Protein AF-A0A6F8T876-F1 (afdb_monomer)

Radius of gyration: 17.54 Å; Cα contacts (8 Å, |Δi|>4): 273; chains: 1; bounding box: 40×39×48 Å

Foldseek 3Di:
DVLLVQLLVLLVVLCVVVVALQLLQLSLQLLLQQLVQLLVVLQVVLVVDPPCSVVSNVSSVVSVVSNVVSVVSNVVSVPGDDPFLAFDDPVVLVLLVVLLVVLQVQLVCLCVVHDDAQFDDDNSRSNSSSSNSNSLSSSSVVCNVRGGLSNCRSVLSSLQSSLVVVVVVLVVCVVPVPPTPGDNVRSVVVNVSSVVSNVVSVVVVVVSVVVVD

Mean predicted aligned error: 4.88 Å

Nearest PDB structures (foldseek):
  8sql-assembly1_A  TM=4.556E-01  e=4.286E+00  Saccharomyces cerevisiae
  4akk-assembly1_B  TM=3.243E-01  e=6.620E+00  Klebsiella oxytoca

pLDDT: mean 88.36, std 7.51, range [51.22, 96.38]

Secondary structure (DSSP, 8-state):
-HHHHHHHHHHHHHHHHTT-STHHHHHHHHHHHHHHHHHHHHHHHHHH-SSSHHHHHHHHHHHHHHHHHHHHHHHHHTTPPPS---BPPHHHHHHHHHHHHHHHHHHHHHHTT---SSBPPPHHHHHHHHHHHHHHHHHHHHHHHS-BHHHHHHHHHHHHHHHHHHHHHHHHHHH-TTSS-B-HHHHHHHHHHHHHHHHHHHHHHHHHHHTT-

Sequence (213 aa):
MASIFFSTAAAYLVTAVHARLRPLQAISISSLIGFGGCSLYLLLEATRATQNAKILLHWGEIGLLYTIVNFLFLAAAYNSKIVSKHRFPVSLIWILGLVVIVNLWVSLRLIFGIDAFAWRLTEPMAIIYGWTLLGAGIFAWYMIIEPYWENIWPLLGAFIAYGFTLTGPLIYLLINPTIVPVIYSRVVAYLLLVLFTFLSALVYAVRGFYKQM

Organism: NCBI:txid2708020

Solvent-accessible surface area (backbone atoms only — not comparable to full-atom values): 10561 Å² total; per-residue (Å²): 109,70,62,57,54,52,14,54,49,37,19,51,50,46,32,58,75,68,71,45,50,41,40,41,34,41,55,16,55,16,41,35,44,14,31,34,47,36,12,55,52,27,44,57,46,25,75,70,39,90,69,66,22,69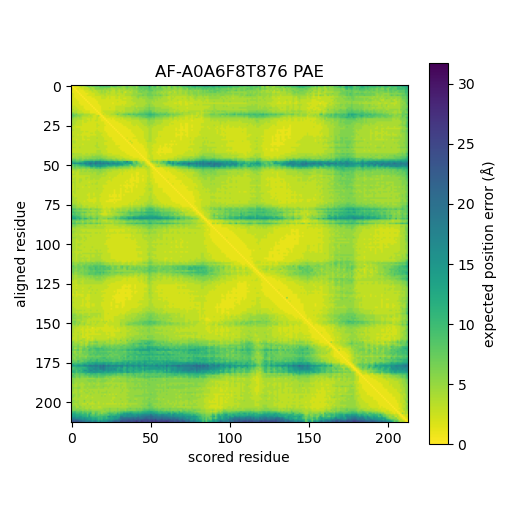,59,33,34,53,54,12,51,51,23,41,51,53,22,54,54,23,51,53,44,26,62,71,15,65,83,47,68,84,84,54,81,53,63,62,57,70,70,56,51,51,52,34,50,51,48,23,54,52,23,44,56,41,12,52,32,18,58,72,70,38,92,64,63,38,43,77,63,55,69,73,54,26,34,41,52,8,26,39,31,37,10,53,15,49,30,36,47,46,42,62,77,51,44,24,58,68,44,44,53,26,56,35,39,21,39,46,47,38,36,64,65,43,52,56,60,51,54,51,44,72,77,42,55,86,79,52,70,61,45,66,73,41,38,54,53,48,50,53,49,46,51,50,51,30,52,50,32,52,56,50,50,56,55,50,53,70,72,73,109

Structure (mmCIF, N/CA/C/O backbone):
data_AF-A0A6F8T876-F1
#
_entry.id   AF-A0A6F8T876-F1
#
loop_
_atom_site.group_PDB
_atom_site.id
_atom_site.type_symbol
_atom_site.label_atom_id
_atom_site.label_alt_id
_atom_site.label_comp_id
_atom_site.label_asym_id
_atom_site.label_entity_id
_atom_site.label_seq_id
_atom_site.pdbx_PDB_ins_code
_atom_site.Cartn_x
_atom_site.Cartn_y
_atom_site.Cartn_z
_atom_site.occupancy
_atom_site.B_iso_or_equiv
_atom_site.auth_seq_id
_atom_site.auth_comp_id
_atom_site.auth_asym_id
_atom_site.auth_atom_id
_atom_site.pdbx_PDB_model_num
ATOM 1 N N . MET A 1 1 ? -0.393 -1.167 -11.935 1.00 69.81 1 MET A N 1
ATOM 2 C CA . MET A 1 1 ? -1.247 -0.091 -11.382 1.00 69.81 1 MET A CA 1
ATOM 3 C C . MET A 1 1 ? -2.698 -0.511 -11.170 1.00 69.81 1 MET A C 1
ATOM 5 O O . MET A 1 1 ? -3.185 -0.292 -10.074 1.00 69.81 1 MET A O 1
ATOM 9 N N . ALA A 1 2 ? -3.384 -1.153 -12.125 1.00 73.19 2 ALA A N 1
ATOM 10 C CA . ALA A 1 2 ? -4.794 -1.553 -11.951 1.00 73.19 2 ALA A CA 1
ATOM 11 C C . ALA A 1 2 ? -5.081 -2.398 -10.685 1.00 73.19 2 ALA A C 1
ATOM 13 O O . ALA A 1 2 ? -6.024 -2.109 -9.958 1.00 73.19 2 ALA A O 1
ATOM 14 N N . SER A 1 3 ? -4.230 -3.381 -10.364 1.00 72.62 3 SER A N 1
ATOM 15 C CA . SER A 1 3 ? -4.344 -4.185 -9.131 1.00 72.62 3 SER A CA 1
ATOM 16 C C . SER A 1 3 ? -4.219 -3.357 -7.846 1.00 72.62 3 SER A C 1
ATOM 18 O O . SER A 1 3 ? -4.862 -3.656 -6.844 1.00 72.62 3 SER A O 1
ATOM 20 N N . ILE A 1 4 ? -3.426 -2.284 -7.886 1.00 78.25 4 ILE A N 1
ATOM 21 C CA . ILE A 1 4 ? -3.230 -1.360 -6.765 1.00 78.25 4 ILE A CA 1
ATOM 22 C C . ILE A 1 4 ? -4.507 -0.552 -6.555 1.00 78.25 4 ILE A C 1
ATOM 24 O O . ILE A 1 4 ? -5.023 -0.514 -5.445 1.00 78.25 4 ILE A O 1
ATOM 28 N N . PHE A 1 5 ? -5.072 0.005 -7.631 1.00 81.38 5 PHE A N 1
ATOM 29 C CA . PHE A 1 5 ? -6.362 0.695 -7.572 1.00 81.38 5 PHE A CA 1
ATOM 30 C C . PHE A 1 5 ? -7.473 -0.206 -7.035 1.00 81.38 5 PHE A C 1
ATOM 32 O O . PHE A 1 5 ? -8.249 0.237 -6.194 1.00 81.38 5 PHE A O 1
ATOM 39 N N . PHE A 1 6 ? -7.522 -1.470 -7.465 1.00 81.12 6 PHE A N 1
ATOM 40 C CA . PHE A 1 6 ? -8.519 -2.427 -6.988 1.00 81.12 6 PHE A CA 1
ATOM 41 C C . PHE A 1 6 ? -8.385 -2.710 -5.484 1.00 81.12 6 PHE A C 1
ATOM 43 O O . PHE A 1 6 ? -9.376 -2.668 -4.757 1.00 81.12 6 PHE A O 1
ATOM 50 N N . SER A 1 7 ? -7.161 -2.938 -4.998 1.00 82.56 7 SER A N 1
ATOM 51 C CA . SER A 1 7 ? -6.899 -3.162 -3.570 1.00 82.56 7 SER A CA 1
ATOM 52 C C . SER A 1 7 ? -7.263 -1.941 -2.715 1.00 82.56 7 SER A C 1
ATOM 54 O O . SER A 1 7 ? -7.963 -2.073 -1.708 1.00 82.56 7 SER A O 1
ATOM 56 N N . THR A 1 8 ? -6.888 -0.733 -3.148 1.00 85.88 8 THR A N 1
ATOM 57 C CA . THR A 1 8 ? -7.253 0.497 -2.430 1.00 85.88 8 THR A CA 1
ATOM 58 C C . THR A 1 8 ? -8.764 0.749 -2.474 1.00 85.88 8 THR A C 1
ATOM 60 O O . THR A 1 8 ? -9.357 1.117 -1.461 1.00 85.88 8 THR A O 1
ATOM 63 N N . ALA A 1 9 ? -9.421 0.495 -3.610 1.00 86.81 9 ALA A N 1
ATOM 64 C CA . ALA A 1 9 ? -10.875 0.595 -3.735 1.00 86.81 9 ALA A CA 1
ATOM 65 C C . ALA A 1 9 ? -11.600 -0.353 -2.768 1.00 86.81 9 ALA A C 1
ATOM 67 O O . ALA A 1 9 ? -12.560 0.062 -2.118 1.00 86.81 9 ALA A O 1
ATOM 68 N N . ALA A 1 10 ? -11.108 -1.585 -2.607 1.00 87.31 10 ALA A N 1
ATOM 69 C CA . ALA A 1 10 ? -11.642 -2.523 -1.624 1.00 87.31 10 ALA A CA 1
ATOM 70 C C . ALA A 1 10 ? -11.534 -1.970 -0.191 1.00 87.31 10 ALA A C 1
ATOM 72 O O . ALA A 1 10 ? -12.490 -2.073 0.578 1.00 87.31 10 ALA A O 1
ATOM 73 N N . ALA A 1 11 ? -10.423 -1.314 0.160 1.00 88.62 11 ALA A N 1
ATOM 74 C CA . ALA A 1 11 ? -10.264 -0.679 1.468 1.00 88.62 11 ALA A CA 1
ATOM 75 C C . ALA A 1 11 ? -11.296 0.444 1.706 1.00 88.62 11 ALA A C 1
ATOM 77 O O . ALA A 1 11 ? -11.932 0.494 2.766 1.00 88.62 11 ALA A O 1
ATOM 78 N N . TYR A 1 12 ? -11.521 1.321 0.721 1.00 91.69 12 TYR A N 1
ATOM 79 C CA . TYR A 1 12 ? -12.561 2.353 0.837 1.00 91.69 12 TYR A CA 1
ATOM 80 C C . TYR A 1 12 ? -13.959 1.754 0.922 1.00 91.69 12 TYR A C 1
ATOM 82 O O . TYR A 1 12 ? -14.754 2.211 1.738 1.00 91.69 12 TYR A O 1
ATOM 90 N N . LEU A 1 13 ? -14.253 0.720 0.129 1.00 90.69 13 LEU A N 1
ATOM 91 C CA . LEU A 1 13 ? -15.550 0.050 0.155 1.00 90.69 13 LEU A CA 1
ATOM 92 C C . LEU A 1 13 ? -15.834 -0.524 1.543 1.00 90.69 13 LEU A C 1
ATOM 94 O O . LEU A 1 13 ? -16.903 -0.288 2.097 1.00 90.69 13 LEU A O 1
ATOM 98 N N . VAL A 1 14 ? -14.858 -1.209 2.145 1.00 87.62 14 VAL A N 1
ATOM 99 C CA . VAL A 1 14 ? -14.990 -1.733 3.510 1.00 87.62 14 VAL A CA 1
ATOM 100 C C . VAL A 1 14 ? -15.232 -0.601 4.508 1.00 87.62 14 VAL A C 1
ATOM 102 O O . VAL A 1 14 ? -16.101 -0.720 5.370 1.00 87.62 14 VAL A O 1
ATOM 105 N N . THR A 1 15 ? -14.520 0.516 4.371 1.00 89.19 15 THR A N 1
ATOM 106 C CA . THR A 1 15 ? -14.696 1.698 5.232 1.00 89.19 15 THR A CA 1
ATOM 107 C C . THR A 1 15 ? -16.102 2.291 5.103 1.00 89.19 15 THR A C 1
ATOM 109 O O . THR A 1 15 ? -16.741 2.592 6.113 1.00 89.19 15 THR A O 1
ATOM 112 N N . ALA A 1 16 ? -16.605 2.403 3.871 1.00 88.44 16 ALA A N 1
ATOM 113 C CA . ALA A 1 16 ? -17.939 2.907 3.569 1.00 88.44 16 ALA A CA 1
ATOM 114 C C . ALA A 1 16 ? -19.037 1.990 4.127 1.00 88.44 16 ALA A C 1
ATOM 116 O O . ALA A 1 16 ? -19.955 2.477 4.782 1.00 88.44 16 ALA A O 1
ATOM 117 N N . VAL A 1 17 ? -18.908 0.671 3.947 1.00 88.88 17 VAL A N 1
ATOM 118 C CA . VAL A 1 17 ? -19.866 -0.328 4.457 1.00 88.88 17 VAL A CA 1
ATOM 119 C C . VAL A 1 17 ? -19.985 -0.276 5.981 1.00 88.88 17 VAL A C 1
ATOM 121 O O . VAL A 1 17 ? -21.085 -0.385 6.514 1.00 88.88 17 VAL A O 1
ATOM 124 N N . HIS A 1 18 ? -18.877 -0.064 6.694 1.00 85.31 18 HIS A N 1
ATOM 125 C CA . HIS A 1 18 ? -18.891 0.017 8.159 1.00 85.31 18 HIS A CA 1
ATOM 126 C C . HIS A 1 18 ? -19.244 1.417 8.689 1.00 85.31 18 HIS A C 1
ATOM 128 O O . HIS A 1 18 ? -19.351 1.590 9.904 1.00 85.31 18 HIS A O 1
ATOM 134 N N . ALA A 1 19 ? -19.406 2.414 7.808 1.00 86.00 19 ALA A N 1
ATOM 135 C CA . ALA A 1 19 ? -19.685 3.811 8.150 1.00 86.00 19 ALA A CA 1
ATOM 136 C C . ALA A 1 19 ? -18.731 4.385 9.222 1.00 86.00 19 ALA A C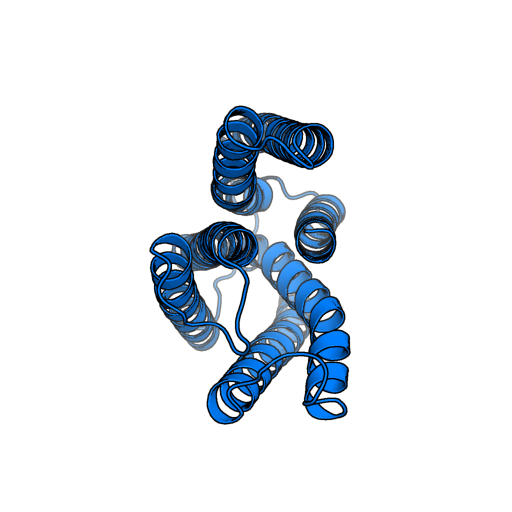 1
ATOM 138 O O . ALA A 1 19 ? -19.131 5.158 10.098 1.00 86.00 19 ALA A O 1
ATOM 139 N N . ARG A 1 20 ? -17.449 3.996 9.177 1.00 87.31 20 ARG A N 1
ATOM 140 C CA . ARG A 1 20 ? -16.412 4.478 10.104 1.00 87.31 20 ARG A CA 1
ATOM 141 C C . ARG A 1 20 ? -15.458 5.410 9.378 1.00 87.31 20 ARG A C 1
ATOM 143 O O . ARG A 1 20 ? -14.857 5.026 8.387 1.00 87.31 20 ARG A O 1
ATOM 150 N N . LEU A 1 21 ? -15.274 6.620 9.900 1.00 89.69 21 LEU A N 1
ATOM 151 C CA . LEU A 1 21 ? -14.364 7.602 9.299 1.00 89.69 21 LEU A CA 1
ATOM 152 C C . LEU A 1 21 ? -12.907 7.415 9.729 1.00 89.69 21 LEU A C 1
ATOM 154 O O . LEU A 1 21 ? -12.010 7.775 8.977 1.00 89.69 21 LEU A O 1
ATOM 158 N N . ARG A 1 22 ? -12.639 6.837 10.907 1.00 90.31 22 ARG A N 1
ATOM 159 C CA . ARG A 1 22 ? -11.262 6.701 11.410 1.00 90.31 22 ARG A CA 1
ATOM 160 C C . ARG A 1 22 ? -10.345 5.860 10.519 1.00 90.31 22 ARG A C 1
ATOM 162 O O . ARG A 1 22 ? -9.240 6.330 10.238 1.00 90.31 22 ARG A O 1
ATOM 169 N N . PRO A 1 23 ? -10.775 4.694 10.002 1.00 91.44 23 PRO A N 1
ATOM 170 C CA . PRO A 1 23 ? -9.925 3.879 9.137 1.00 91.44 23 PRO A CA 1
ATOM 171 C C . PRO A 1 23 ? -9.505 4.604 7.849 1.00 91.44 23 PRO A C 1
ATOM 173 O O . PRO A 1 23 ? -8.449 4.311 7.286 1.00 91.44 23 PRO A O 1
ATOM 176 N N . LEU A 1 24 ? -10.285 5.606 7.420 1.00 92.81 24 LEU A N 1
ATOM 177 C CA . LEU A 1 24 ? -9.980 6.433 6.258 1.00 92.81 24 LEU A CA 1
ATOM 178 C C . LEU A 1 24 ? -8.654 7.188 6.411 1.00 92.81 24 LEU A C 1
ATOM 180 O O . LEU A 1 24 ? -7.985 7.411 5.405 1.00 92.81 24 LEU A O 1
ATOM 184 N N . GLN A 1 25 ? -8.224 7.527 7.634 1.00 93.06 25 GLN A N 1
ATOM 185 C CA . GLN A 1 25 ? -6.918 8.162 7.853 1.00 93.06 25 GLN A CA 1
ATOM 186 C C . GLN A 1 25 ? -5.770 7.274 7.373 1.00 93.06 25 GLN A C 1
ATOM 188 O O . GLN A 1 25 ? -4.920 7.721 6.606 1.00 93.06 25 GLN A O 1
ATOM 193 N N . ALA A 1 26 ? -5.768 6.007 7.792 1.00 92.38 26 ALA A N 1
ATOM 194 C CA . ALA A 1 26 ? -4.709 5.062 7.464 1.00 92.38 26 ALA A CA 1
ATOM 195 C C . ALA A 1 26 ? -4.653 4.786 5.955 1.00 92.38 26 ALA A C 1
ATOM 197 O O . ALA A 1 26 ? -3.580 4.838 5.351 1.00 92.38 26 ALA A O 1
ATOM 198 N N . ILE A 1 27 ? -5.824 4.573 5.339 1.00 93.50 27 ILE A N 1
ATOM 199 C CA . ILE A 1 27 ? -5.946 4.376 3.888 1.00 93.50 27 ILE A CA 1
ATOM 200 C C . ILE A 1 27 ? -5.434 5.612 3.148 1.00 93.50 27 ILE A C 1
ATOM 202 O O . ILE A 1 27 ? -4.700 5.479 2.167 1.00 93.50 27 ILE A O 1
ATOM 206 N N . SER A 1 28 ? -5.786 6.806 3.631 1.00 95.25 28 SER A N 1
ATOM 207 C CA . SER A 1 28 ? -5.418 8.058 2.975 1.00 95.25 28 SER A CA 1
ATOM 208 C C . SER A 1 28 ? -3.926 8.331 3.052 1.00 95.25 28 SER A C 1
ATOM 210 O O . SER A 1 28 ? -3.317 8.605 2.025 1.00 95.25 28 SER A O 1
ATOM 212 N N . ILE A 1 29 ? -3.300 8.172 4.220 1.00 95.06 29 ILE A N 1
ATOM 213 C CA . ILE A 1 29 ? -1.846 8.340 4.377 1.00 95.06 29 ILE A CA 1
ATOM 214 C C . ILE A 1 29 ? -1.088 7.336 3.498 1.00 95.06 29 ILE A C 1
ATOM 216 O O . ILE A 1 29 ? -0.184 7.721 2.756 1.00 95.06 29 ILE A O 1
ATOM 220 N N . SER A 1 30 ? -1.489 6.062 3.528 1.00 94.88 30 SER A N 1
ATOM 221 C CA . SER A 1 30 ? -0.925 5.020 2.659 1.00 94.88 30 SER A CA 1
ATOM 222 C C . SER A 1 30 ? -1.029 5.396 1.180 1.00 94.88 30 SER A C 1
ATOM 224 O O . SER A 1 30 ? -0.066 5.262 0.424 1.00 94.88 30 SER A O 1
ATOM 226 N N . SER A 1 31 ? -2.197 5.884 0.764 1.00 94.06 31 SER A N 1
ATOM 227 C CA . SER A 1 31 ? -2.478 6.253 -0.623 1.00 94.06 31 SER A CA 1
ATOM 228 C C . SER A 1 31 ? -1.734 7.514 -1.057 1.00 94.06 31 SER A C 1
ATOM 230 O O . SER A 1 31 ? -1.266 7.564 -2.190 1.00 94.06 31 SER A O 1
ATOM 232 N N . LEU A 1 32 ? -1.561 8.500 -0.172 1.00 96.19 32 LEU A N 1
ATOM 233 C CA . LEU A 1 32 ? -0.742 9.688 -0.432 1.00 96.19 32 LEU A CA 1
ATOM 234 C C . LEU A 1 32 ? 0.712 9.302 -0.710 1.00 96.19 32 LEU A C 1
ATOM 236 O O . LEU A 1 32 ? 1.313 9.815 -1.647 1.00 96.19 32 LEU A O 1
ATOM 240 N N .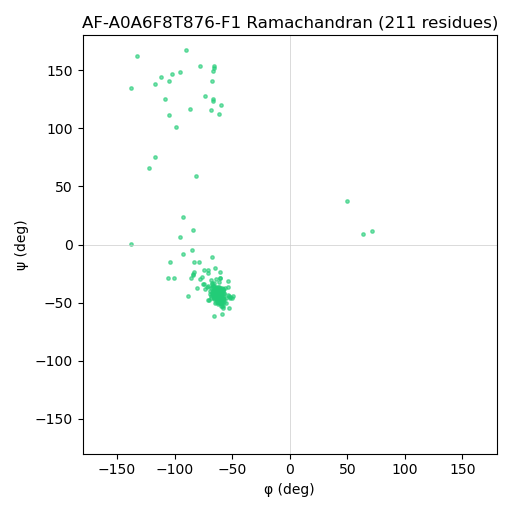 ILE A 1 33 ? 1.265 8.366 0.059 1.00 95.88 33 ILE A N 1
ATOM 241 C CA . ILE A 1 33 ? 2.643 7.902 -0.135 1.00 95.88 33 ILE A CA 1
ATOM 242 C C . ILE A 1 33 ? 2.756 7.063 -1.412 1.00 95.88 33 ILE A C 1
ATOM 244 O O . ILE A 1 33 ? 3.632 7.311 -2.239 1.00 95.88 33 ILE A O 1
ATOM 248 N N . GLY A 1 34 ? 1.848 6.102 -1.599 1.00 94.56 34 GLY A N 1
ATOM 249 C CA . GLY A 1 34 ? 1.858 5.212 -2.758 1.00 94.56 34 GLY A CA 1
ATOM 250 C C . GLY A 1 34 ? 1.592 5.943 -4.073 1.00 94.56 34 GLY A C 1
ATOM 251 O O . GLY A 1 34 ? 2.446 5.955 -4.960 1.00 94.56 34 GLY A O 1
ATOM 252 N N . PHE A 1 35 ? 0.421 6.571 -4.208 1.00 94.69 35 PHE A N 1
ATOM 253 C CA . PHE A 1 35 ? 0.033 7.265 -5.438 1.00 94.69 35 PHE A CA 1
ATOM 254 C C . PHE A 1 35 ? 0.762 8.591 -5.622 1.00 94.69 35 PHE A C 1
ATOM 256 O O . PHE A 1 35 ? 1.092 8.908 -6.760 1.00 94.69 35 PHE A O 1
ATOM 263 N N . GLY A 1 36 ? 1.072 9.325 -4.549 1.00 95.50 36 GLY A N 1
ATOM 264 C CA . GLY A 1 36 ? 1.839 10.568 -4.650 1.00 95.50 36 GLY A CA 1
ATOM 265 C C . GLY A 1 36 ? 3.260 10.310 -5.140 1.00 95.50 36 GLY A C 1
ATOM 266 O O . GLY A 1 36 ? 3.702 10.945 -6.095 1.00 95.50 36 GLY A O 1
ATOM 267 N N . GLY A 1 37 ? 3.943 9.308 -4.577 1.00 95.19 37 GLY A N 1
ATOM 268 C CA . GLY A 1 37 ? 5.265 8.893 -5.049 1.00 95.19 37 GLY A CA 1
ATOM 269 C C . GLY A 1 37 ? 5.251 8.399 -6.500 1.00 95.19 37 GLY A C 1
ATOM 270 O O . GLY A 1 37 ? 6.072 8.830 -7.311 1.00 95.19 37 GLY A O 1
ATOM 271 N N . CYS A 1 38 ? 4.269 7.563 -6.864 1.00 94.69 38 CYS A N 1
ATOM 272 C CA . CYS A 1 38 ? 4.091 7.115 -8.249 1.00 94.69 38 CYS A CA 1
ATOM 273 C C . CYS A 1 38 ? 3.797 8.274 -9.214 1.00 94.69 38 CYS A C 1
ATOM 275 O O . CYS A 1 38 ? 4.345 8.305 -10.312 1.00 94.69 38 CYS A O 1
ATOM 277 N N . SER A 1 39 ? 2.932 9.210 -8.820 1.00 95.75 39 SER A N 1
ATOM 278 C CA . SER A 1 39 ? 2.538 10.365 -9.628 1.00 95.75 39 SER A CA 1
ATOM 279 C C . SER A 1 39 ? 3.724 11.283 -9.893 1.00 95.75 39 SER A C 1
ATOM 281 O O . SER A 1 39 ? 4.003 11.590 -11.050 1.00 95.75 39 SER A O 1
ATOM 283 N N . LEU A 1 40 ? 4.477 11.641 -8.848 1.00 95.62 40 LEU A N 1
ATOM 284 C CA . LEU A 1 40 ? 5.683 12.458 -8.976 1.00 95.62 40 LEU A CA 1
ATOM 285 C C . LEU A 1 40 ? 6.693 11.814 -9.926 1.00 95.62 40 LEU A C 1
ATOM 287 O O . LEU A 1 40 ? 7.192 12.483 -10.828 1.00 95.62 40 LEU A O 1
ATOM 291 N N . TYR A 1 41 ? 6.953 10.515 -9.762 1.00 95.06 41 TYR A N 1
ATOM 292 C CA . TYR A 1 41 ? 7.851 9.783 -10.650 1.00 95.06 41 TYR A CA 1
ATOM 293 C C . TYR A 1 41 ? 7.376 9.821 -12.109 1.00 95.06 41 TYR A C 1
ATOM 295 O O . TYR A 1 41 ? 8.143 10.190 -12.993 1.00 95.06 41 TYR A O 1
ATOM 303 N N . LEU A 1 42 ? 6.108 9.491 -12.366 1.00 94.31 42 LEU A N 1
ATOM 304 C CA . LEU A 1 42 ? 5.559 9.430 -13.722 1.00 94.31 42 LEU A CA 1
ATOM 305 C C . LEU A 1 42 ? 5.513 10.795 -14.414 1.00 94.31 42 LEU A C 1
ATOM 307 O O . LEU A 1 42 ? 5.814 10.878 -15.603 1.00 94.31 42 LEU A O 1
ATOM 311 N N . LEU A 1 43 ? 5.163 11.856 -13.684 1.00 94.81 43 LEU A N 1
ATOM 312 C CA . LEU A 1 43 ? 5.151 13.219 -14.216 1.00 94.81 43 LEU A CA 1
ATOM 313 C C . LEU A 1 43 ? 6.568 13.692 -14.550 1.00 94.81 43 LEU A C 1
ATOM 315 O O . LEU A 1 43 ? 6.781 14.263 -15.617 1.00 94.81 43 LEU A O 1
ATOM 319 N N . LEU A 1 44 ? 7.547 13.410 -13.684 1.00 94.69 44 LEU A N 1
ATOM 320 C CA . LEU A 1 44 ? 8.954 13.708 -13.960 1.00 94.69 44 LEU A CA 1
ATOM 321 C C . LEU A 1 44 ? 9.458 12.927 -15.176 1.00 94.69 44 LEU A C 1
ATOM 323 O O . LEU A 1 44 ? 10.092 13.506 -16.057 1.00 94.69 44 LEU A O 1
ATOM 327 N N . GLU A 1 45 ? 9.138 11.640 -15.267 1.00 92.75 45 GLU A N 1
ATOM 328 C CA . GLU A 1 45 ? 9.572 10.800 -16.381 1.00 92.75 45 GLU A CA 1
ATOM 329 C C . GLU A 1 45 ? 8.917 11.217 -17.705 1.00 92.75 45 GLU A C 1
ATOM 331 O O . GLU A 1 45 ? 9.573 11.226 -18.745 1.00 92.75 45 GLU A O 1
ATOM 336 N N . ALA A 1 46 ? 7.665 11.682 -17.675 1.00 92.50 46 ALA A N 1
ATOM 337 C CA . ALA A 1 46 ? 6.983 12.226 -18.848 1.00 92.50 46 ALA A CA 1
ATOM 338 C C . ALA A 1 46 ? 7.687 13.462 -19.436 1.00 92.50 46 ALA A C 1
ATOM 340 O O . ALA A 1 46 ? 7.616 13.671 -20.645 1.00 92.50 46 ALA A O 1
ATOM 341 N N . THR A 1 47 ? 8.394 14.256 -18.618 1.00 91.31 47 THR A N 1
ATOM 342 C CA . THR A 1 47 ? 9.188 15.401 -19.116 1.00 91.31 47 THR A CA 1
ATOM 343 C C . THR A 1 47 ? 10.477 14.980 -19.823 1.00 91.31 47 THR A C 1
ATOM 345 O O . THR A 1 47 ? 11.028 15.751 -20.607 1.00 91.31 47 THR A O 1
ATOM 348 N N . ARG A 1 48 ? 10.967 13.766 -19.544 1.00 90.38 48 ARG A N 1
ATOM 349 C CA . ARG A 1 48 ? 12.236 13.230 -20.062 1.00 90.38 48 ARG A CA 1
ATOM 350 C C . ARG A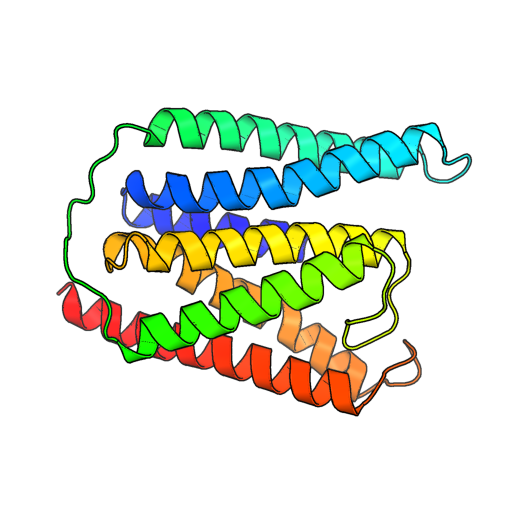 1 48 ? 12.032 12.268 -21.228 1.00 90.38 48 ARG A C 1
ATOM 352 O O . ARG A 1 48 ? 12.909 12.135 -22.079 1.00 90.38 48 ARG A O 1
ATOM 359 N N . ALA A 1 49 ? 10.890 11.591 -21.267 1.00 84.38 49 ALA A N 1
ATOM 360 C CA . ALA A 1 49 ? 10.592 10.581 -22.265 1.00 84.38 49 ALA A CA 1
ATOM 361 C C . ALA A 1 49 ? 10.288 11.208 -23.637 1.00 84.38 49 ALA A C 1
ATOM 363 O O . ALA A 1 49 ? 9.407 12.051 -23.774 1.00 84.38 49 ALA A O 1
ATOM 364 N N . THR A 1 50 ? 10.970 10.744 -24.686 1.00 71.50 50 THR A N 1
ATOM 365 C CA . THR A 1 50 ? 10.659 11.107 -26.084 1.00 71.50 50 THR A CA 1
ATOM 366 C C . THR A 1 50 ? 9.581 10.206 -26.691 1.00 71.50 50 THR A C 1
ATOM 368 O O . THR A 1 50 ? 8.801 10.644 -27.534 1.00 71.50 50 THR A O 1
ATOM 371 N N . GLN A 1 51 ? 9.485 8.955 -26.230 1.00 76.44 51 GLN A N 1
ATOM 372 C CA . GLN A 1 51 ? 8.439 7.995 -26.593 1.00 76.44 51 GLN A CA 1
ATOM 373 C C . GLN A 1 51 ? 7.538 7.717 -25.383 1.00 76.44 51 GLN A C 1
ATOM 375 O O . GLN A 1 51 ? 8.006 7.671 -24.252 1.00 76.44 51 GLN A O 1
ATOM 380 N N . ASN A 1 52 ? 6.234 7.520 -25.605 1.00 85.94 52 ASN A N 1
ATOM 381 C CA . ASN A 1 52 ? 5.224 7.254 -24.562 1.00 85.94 52 ASN A CA 1
ATOM 382 C C . ASN A 1 52 ? 4.978 8.375 -23.530 1.00 85.94 52 ASN A C 1
ATOM 384 O O . ASN A 1 52 ? 4.207 8.160 -22.594 1.00 85.94 52 ASN A O 1
ATOM 388 N N . ALA A 1 53 ? 5.527 9.580 -23.726 1.00 88.81 53 ALA A N 1
ATOM 389 C CA . ALA A 1 53 ? 5.351 10.724 -22.822 1.00 88.81 53 ALA A CA 1
ATOM 390 C C . ALA A 1 53 ? 3.881 10.991 -22.453 1.00 88.81 53 ALA A C 1
ATOM 392 O O . ALA A 1 53 ? 3.557 11.154 -21.283 1.00 88.81 53 ALA A O 1
ATOM 393 N N . LYS A 1 54 ? 2.967 10.942 -23.436 1.00 91.75 54 LYS A N 1
ATOM 394 C CA . LYS A 1 54 ? 1.522 11.131 -23.208 1.00 91.75 54 LYS A CA 1
ATOM 395 C C . LYS A 1 54 ? 0.919 10.086 -22.265 1.00 91.75 54 LYS A C 1
ATOM 397 O O . LYS A 1 54 ? 0.085 10.418 -21.435 1.00 91.75 54 LYS A O 1
ATOM 402 N N . ILE A 1 55 ? 1.332 8.823 -22.391 1.00 90.44 55 ILE A N 1
ATOM 403 C CA . ILE A 1 55 ? 0.824 7.735 -21.544 1.00 90.44 55 ILE A CA 1
ATOM 404 C C . ILE A 1 55 ? 1.321 7.925 -20.109 1.00 90.44 55 ILE A C 1
ATOM 406 O O . ILE A 1 55 ? 0.537 7.794 -19.171 1.00 90.44 55 ILE A O 1
ATOM 410 N N . LEU A 1 56 ? 2.604 8.260 -19.940 1.00 91.19 56 LEU A N 1
ATOM 411 C CA . LEU A 1 56 ? 3.193 8.543 -18.629 1.00 91.19 56 LEU A CA 1
ATOM 412 C C . LEU A 1 56 ? 2.527 9.753 -17.968 1.00 91.19 56 LEU A C 1
ATOM 414 O O . LEU A 1 56 ? 2.176 9.675 -16.793 1.00 91.19 56 LEU A O 1
ATOM 418 N N . LEU A 1 57 ? 2.280 10.817 -18.738 1.00 93.62 57 LEU A N 1
ATOM 419 C CA . LEU A 1 57 ? 1.574 12.012 -18.284 1.00 93.62 57 LEU A CA 1
ATOM 420 C C . LEU A 1 57 ? 0.177 11.661 -17.761 1.00 93.62 57 LEU A C 1
ATOM 422 O O . LEU A 1 57 ? -0.119 11.954 -16.609 1.00 93.62 57 LEU A O 1
ATOM 426 N N . HIS A 1 58 ? -0.641 10.952 -18.549 1.00 93.38 58 HIS A N 1
ATOM 427 C CA . HIS A 1 58 ? -1.993 10.572 -18.126 1.00 93.38 58 HIS A CA 1
ATOM 428 C C . HIS A 1 58 ? -1.987 9.717 -16.852 1.00 93.38 58 HIS A C 1
ATOM 430 O O . HIS A 1 58 ? -2.781 9.949 -15.943 1.00 93.38 58 HIS A O 1
ATOM 436 N N . TRP A 1 59 ? -1.086 8.735 -16.740 1.00 91.12 59 TRP A N 1
ATOM 437 C CA . TRP A 1 59 ? -0.977 7.947 -15.507 1.00 91.12 59 TRP A CA 1
ATOM 438 C C . TRP A 1 59 ? -0.489 8.783 -14.318 1.00 91.12 59 TRP A C 1
ATOM 440 O O . TRP A 1 59 ? -0.957 8.575 -13.196 1.00 91.12 59 TRP A O 1
ATOM 450 N N . GLY A 1 60 ? 0.412 9.739 -14.557 1.00 93.69 60 GLY A N 1
ATOM 451 C CA . GLY A 1 60 ? 0.872 10.703 -13.561 1.00 93.69 60 GLY A CA 1
ATOM 452 C C . GLY A 1 60 ? -0.254 11.605 -13.055 1.00 93.69 60 GLY A C 1
ATOM 453 O O . GLY A 1 60 ? -0.406 11.759 -11.842 1.00 93.69 60 GLY A O 1
ATOM 454 N N . GLU A 1 61 ? -1.083 12.127 -13.958 1.00 94.88 61 GLU A N 1
ATOM 455 C CA . GLU A 1 61 ? -2.259 12.958 -13.664 1.00 94.88 61 GLU A CA 1
ATOM 456 C C . GLU A 1 61 ? -3.338 12.176 -12.911 1.00 94.88 61 GLU A C 1
ATOM 458 O O . GLU A 1 61 ? -3.873 12.667 -11.917 1.00 94.88 61 GLU A O 1
ATOM 463 N N . ILE A 1 62 ? -3.614 10.931 -13.318 1.00 93.19 62 ILE A N 1
ATOM 464 C CA . ILE A 1 62 ? -4.522 10.043 -12.580 1.00 93.19 62 ILE A CA 1
ATOM 465 C C . ILE A 1 62 ? -3.989 9.841 -11.157 1.00 93.19 62 ILE A C 1
ATOM 467 O O . ILE A 1 62 ? -4.725 10.036 -10.191 1.00 93.19 62 ILE A O 1
ATOM 471 N N . GLY A 1 63 ? -2.704 9.510 -10.998 1.00 92.56 63 GLY A N 1
ATOM 472 C CA . GLY A 1 63 ? -2.086 9.378 -9.675 1.00 92.56 63 GLY A CA 1
ATOM 473 C C . GLY A 1 63 ? -2.177 10.662 -8.838 1.00 92.56 63 GLY A C 1
ATOM 474 O O . GLY A 1 63 ? -2.446 10.598 -7.634 1.00 92.56 63 GLY A O 1
ATOM 475 N N . LEU A 1 64 ? -2.023 11.830 -9.470 1.00 95.12 64 LEU A N 1
ATOM 476 C CA . LEU A 1 64 ? -2.138 13.132 -8.813 1.00 95.12 64 LEU A CA 1
ATOM 477 C C . LEU A 1 64 ? -3.567 13.378 -8.323 1.00 95.12 64 LEU A C 1
ATOM 479 O O . LEU A 1 64 ? -3.762 13.752 -7.167 1.00 95.12 64 LEU A O 1
ATOM 483 N N . LEU A 1 65 ? -4.567 13.101 -9.160 1.00 95.19 65 LEU A N 1
ATOM 484 C CA . LEU A 1 65 ? -5.977 13.211 -8.792 1.00 95.19 65 LEU A CA 1
ATOM 485 C C . LEU A 1 65 ? -6.299 12.330 -7.578 1.00 95.19 65 LEU A C 1
ATOM 487 O O . LEU A 1 65 ? -6.904 12.803 -6.615 1.00 95.19 65 LEU A O 1
ATOM 491 N N . TYR A 1 66 ? -5.840 11.076 -7.577 1.00 92.25 66 TYR A N 1
ATOM 492 C CA . TYR A 1 66 ? -6.002 10.181 -6.426 1.00 92.25 66 TYR A CA 1
ATOM 493 C C . TYR A 1 66 ? -5.311 10.717 -5.170 1.00 92.25 66 TYR A C 1
ATOM 495 O O . TYR A 1 66 ? -5.848 10.578 -4.071 1.00 92.25 66 TYR A O 1
ATOM 503 N N . THR A 1 67 ? -4.150 11.351 -5.316 1.00 94.62 67 THR A N 1
ATOM 504 C CA . THR A 1 67 ? -3.432 11.992 -4.205 1.00 94.62 67 THR A CA 1
ATOM 505 C C . THR A 1 67 ? -4.245 13.155 -3.628 1.00 94.62 67 THR A C 1
ATOM 507 O O . THR A 1 67 ? -4.437 13.226 -2.416 1.00 94.62 67 THR A O 1
ATOM 510 N N . ILE A 1 68 ? -4.811 14.015 -4.480 1.00 96.25 68 ILE A N 1
ATOM 511 C CA . ILE A 1 68 ? -5.666 15.138 -4.062 1.00 96.25 68 ILE A CA 1
ATOM 512 C C . ILE A 1 68 ? -6.914 14.634 -3.328 1.00 96.25 68 ILE A C 1
ATOM 514 O O . ILE A 1 68 ? -7.211 15.096 -2.226 1.00 96.25 68 ILE A O 1
ATOM 518 N N . VAL A 1 69 ? -7.618 13.645 -3.890 1.00 95.25 69 VAL A N 1
ATOM 519 C CA . VAL A 1 69 ? -8.799 13.039 -3.249 1.00 95.25 69 VAL A CA 1
ATOM 520 C C . VAL A 1 69 ? -8.442 12.464 -1.876 1.00 95.25 69 VAL A C 1
ATOM 522 O O . VAL A 1 69 ? -9.181 12.649 -0.911 1.00 95.25 69 VAL A O 1
ATOM 525 N N . ASN A 1 70 ? -7.278 11.827 -1.753 1.00 95.19 70 ASN A N 1
ATOM 526 C CA . ASN A 1 70 ? -6.811 11.291 -0.479 1.00 95.19 70 ASN A CA 1
ATOM 527 C C . ASN A 1 70 ? -6.459 12.360 0.549 1.00 95.19 70 ASN A C 1
ATOM 529 O O . ASN A 1 70 ? -6.653 12.144 1.743 1.00 95.19 70 ASN A O 1
ATOM 533 N N . PHE A 1 71 ? -6.002 13.529 0.112 1.00 96.38 71 PHE A N 1
ATOM 534 C CA . PHE A 1 71 ? -5.819 14.660 1.011 1.00 96.38 71 PHE A CA 1
ATOM 535 C C . PHE A 1 71 ? -7.162 15.128 1.593 1.00 96.38 71 PHE A C 1
ATOM 537 O O . PHE A 1 71 ? -7.267 15.361 2.797 1.00 96.38 71 PHE A O 1
ATOM 544 N N . LEU A 1 72 ? -8.213 15.183 0.766 1.00 95.56 72 LEU A N 1
ATOM 545 C CA . LEU A 1 72 ? -9.569 15.528 1.211 1.00 95.56 72 LEU A CA 1
ATOM 546 C C . LEU A 1 72 ? -10.135 14.486 2.183 1.00 95.56 72 LEU A C 1
ATOM 548 O O . LEU A 1 72 ? -10.707 14.844 3.212 1.00 95.56 72 LEU A O 1
ATOM 552 N N . PHE A 1 73 ? -9.942 13.200 1.893 1.00 95.00 73 PHE A N 1
ATOM 553 C CA . PHE A 1 73 ? -10.342 12.110 2.786 1.00 95.00 73 PHE A CA 1
ATOM 554 C C . PHE A 1 73 ? -9.595 12.140 4.117 1.00 95.00 73 PHE A C 1
ATOM 556 O O . PHE A 1 73 ? -10.214 11.970 5.170 1.00 95.00 73 PHE A O 1
ATOM 563 N N . LEU A 1 74 ? -8.293 12.429 4.097 1.00 95.19 74 LEU A N 1
ATOM 564 C CA . LEU A 1 74 ? -7.511 12.611 5.313 1.00 95.19 74 LEU A CA 1
ATOM 565 C C . LEU A 1 74 ? -8.025 13.800 6.134 1.00 95.19 74 LEU A C 1
ATOM 567 O O . LEU A 1 74 ? -8.207 13.663 7.343 1.00 95.19 74 LEU A O 1
ATOM 571 N N . ALA A 1 75 ? -8.308 14.933 5.487 1.00 95.12 75 ALA A N 1
ATOM 572 C CA . ALA A 1 75 ? -8.862 16.115 6.142 1.00 95.12 75 ALA A CA 1
ATOM 573 C C . ALA A 1 75 ? -10.234 15.827 6.777 1.00 95.12 75 ALA A C 1
ATOM 575 O O . ALA A 1 75 ? -10.453 16.149 7.945 1.00 95.12 75 ALA A O 1
ATOM 576 N N . ALA A 1 76 ? -11.127 15.146 6.053 1.00 93.06 76 ALA A N 1
ATOM 577 C CA . ALA A 1 76 ? -12.434 14.735 6.566 1.00 93.06 76 ALA A CA 1
ATOM 578 C C . ALA A 1 76 ? -12.315 13.770 7.757 1.00 93.06 76 ALA A C 1
ATOM 580 O O . ALA A 1 76 ? -13.088 13.838 8.713 1.00 93.06 76 ALA A O 1
ATOM 581 N N . ALA A 1 77 ? -11.323 12.881 7.726 1.00 93.56 77 ALA A N 1
ATOM 582 C CA . ALA A 1 77 ? -11.104 11.907 8.780 1.00 93.56 77 ALA A CA 1
ATOM 583 C C . ALA A 1 77 ? -10.305 12.459 9.969 1.00 93.56 77 ALA A C 1
ATOM 585 O O . ALA A 1 77 ? -10.316 11.815 11.017 1.00 93.56 77 ALA A O 1
ATOM 586 N N . TYR A 1 78 ? -9.631 13.611 9.861 1.00 91.12 78 TYR A N 1
ATOM 587 C CA . TYR A 1 78 ? -8.626 14.111 10.817 1.00 91.12 78 TYR A CA 1
ATOM 588 C C . TYR A 1 78 ? -9.093 14.103 12.287 1.00 91.12 78 TYR A C 1
ATOM 590 O O . TYR A 1 78 ? -8.398 13.584 13.161 1.00 91.12 78 TYR A O 1
ATOM 598 N N . ASN A 1 79 ? -10.316 14.576 12.544 1.00 91.06 79 ASN A N 1
ATOM 599 C CA . ASN A 1 79 ? -10.901 14.663 13.890 1.00 91.06 79 ASN A CA 1
ATOM 600 C C . ASN A 1 79 ? -11.798 13.472 14.271 1.00 91.06 79 ASN A C 1
ATOM 602 O O . ASN A 1 79 ? -12.450 13.489 15.318 1.00 91.06 79 ASN A O 1
ATOM 606 N N . SER A 1 80 ? -11.863 12.435 13.434 1.00 90.94 80 SER A N 1
ATOM 607 C CA . SER A 1 80 ? -12.659 11.247 13.741 1.00 90.94 80 SER A CA 1
ATOM 608 C C . SER A 1 80 ? -12.067 10.478 14.927 1.00 90.94 80 SER A C 1
ATOM 610 O O . SER A 1 80 ? -10.847 10.349 15.071 1.00 90.94 80 SER A O 1
ATOM 612 N N . LYS A 1 81 ? -12.945 9.965 15.793 1.00 89.62 81 LYS A N 1
ATOM 613 C CA . LYS A 1 81 ? -12.582 9.168 16.971 1.00 89.62 81 LYS A CA 1
ATOM 614 C C . LYS A 1 81 ? -12.832 7.690 16.691 1.00 89.62 81 LYS A C 1
ATOM 616 O O . LYS A 1 81 ? -13.803 7.351 16.023 1.00 89.62 81 LYS A O 1
ATOM 621 N N . ILE A 1 82 ? -11.993 6.831 17.266 1.00 86.75 82 ILE A N 1
ATOM 622 C CA . ILE A 1 82 ? -12.233 5.384 17.309 1.00 86.75 82 ILE A CA 1
ATOM 623 C C . ILE A 1 82 ? -13.444 5.122 18.200 1.00 86.75 82 ILE A C 1
ATOM 625 O O . ILE A 1 82 ? -13.451 5.538 19.365 1.00 86.75 82 ILE A O 1
ATOM 629 N N . VAL A 1 83 ? -14.438 4.416 17.670 1.00 85.25 83 VAL A N 1
ATOM 630 C CA . VAL A 1 83 ? -15.669 4.078 18.392 1.00 85.25 83 VAL A CA 1
ATOM 631 C C . VAL A 1 83 ? -15.509 2.761 19.154 1.00 85.25 83 VAL A C 1
ATOM 633 O O . VAL A 1 83 ? -15.851 2.683 20.332 1.00 85.25 83 VAL A O 1
ATOM 636 N N . SER A 1 84 ? -14.929 1.738 18.528 1.00 83.75 84 SER A N 1
ATOM 637 C CA . SER A 1 84 ? -14.693 0.414 19.104 1.00 83.75 84 SER A CA 1
ATOM 638 C C . SER A 1 84 ? -13.220 0.217 19.456 1.00 83.75 84 SER A C 1
ATOM 640 O O . SER A 1 84 ? -12.357 0.078 18.591 1.00 83.75 84 SER A O 1
ATOM 642 N N . LYS A 1 85 ? -12.928 0.151 20.759 1.00 84.00 85 LYS A N 1
ATOM 643 C CA . LYS A 1 85 ? -11.562 0.007 21.297 1.00 84.00 85 LYS A CA 1
ATOM 644 C C . LYS A 1 85 ? -11.137 -1.445 21.540 1.00 84.00 85 LYS A C 1
ATOM 646 O O . LYS A 1 85 ? -10.236 -1.706 22.337 1.00 84.00 85 LYS A O 1
ATOM 651 N N . HIS A 1 86 ? -11.747 -2.400 20.845 1.00 87.94 86 HIS A N 1
ATOM 652 C CA . HIS A 1 86 ? -11.335 -3.798 20.929 1.00 87.94 86 HIS A CA 1
ATOM 653 C C . HIS A 1 86 ? -9.954 -3.961 20.301 1.00 87.94 86 HIS A C 1
ATOM 655 O O . HIS A 1 86 ? -9.792 -3.741 19.101 1.00 87.94 86 HIS A O 1
ATOM 661 N N . ARG A 1 87 ? -8.956 -4.337 21.104 1.00 89.94 87 ARG A N 1
ATOM 662 C CA . ARG A 1 87 ? -7.578 -4.480 20.625 1.00 89.94 87 ARG A CA 1
ATOM 663 C C . ARG A 1 87 ? -7.340 -5.775 19.848 1.00 89.94 87 ARG A C 1
ATOM 665 O O . ARG A 1 87 ? -7.999 -6.796 20.078 1.00 89.94 87 ARG A O 1
ATOM 672 N N . PHE A 1 88 ? -6.362 -5.740 18.948 1.00 89.56 88 PHE A N 1
ATOM 673 C CA . PHE A 1 88 ? -5.860 -6.930 18.264 1.00 89.56 88 PHE A CA 1
ATOM 674 C C . PHE A 1 88 ? -5.180 -7.900 19.237 1.00 89.56 88 PHE A C 1
ATOM 676 O O . PHE A 1 88 ? -4.593 -7.473 20.233 1.00 89.56 88 PHE A O 1
ATOM 683 N N . PRO A 1 89 ? -5.188 -9.210 18.939 1.00 92.31 89 PRO A N 1
ATOM 684 C CA . PRO A 1 89 ? -4.301 -10.144 19.615 1.00 92.31 89 PRO A CA 1
ATOM 685 C C . PRO A 1 89 ? -2.834 -9.863 19.252 1.00 92.31 89 PRO A C 1
ATOM 687 O O . PRO A 1 89 ? -2.526 -9.460 18.130 1.00 92.31 89 PRO A O 1
ATOM 690 N N . VAL A 1 90 ? -1.922 -10.153 20.183 1.00 93.44 90 VAL A N 1
ATOM 691 C CA . VAL A 1 90 ? -0.468 -9.945 20.028 1.00 93.44 90 VAL A CA 1
ATOM 692 C C . VAL A 1 90 ? 0.086 -10.620 18.768 1.00 93.44 90 VAL A C 1
ATOM 694 O O . VAL A 1 90 ? 0.924 -10.052 18.077 1.00 93.44 90 VAL A O 1
ATOM 697 N N . SER A 1 91 ? -0.432 -11.796 18.409 1.00 94.06 91 SER A N 1
ATOM 698 C CA . SER A 1 91 ? -0.047 -12.513 17.189 1.00 94.06 91 SER A CA 1
ATOM 699 C C . SER A 1 91 ? -0.279 -11.698 15.912 1.00 94.06 91 SER A C 1
ATOM 701 O O . SER A 1 91 ? 0.551 -11.729 15.010 1.00 94.06 91 SER A O 1
ATOM 703 N N . LEU A 1 92 ? -1.378 -10.944 15.832 1.00 92.75 92 LEU A N 1
ATOM 704 C CA . LEU A 1 92 ? -1.677 -10.104 14.673 1.00 92.75 92 LEU A CA 1
ATOM 705 C C . LEU A 1 92 ? -0.746 -8.893 14.605 1.00 92.75 92 LEU A C 1
ATOM 707 O O . LEU A 1 92 ? -0.307 -8.528 13.521 1.00 92.75 92 LEU A O 1
ATOM 711 N N . ILE A 1 93 ? -0.380 -8.322 15.755 1.00 94.00 93 ILE A N 1
ATOM 712 C CA . ILE A 1 93 ? 0.598 -7.229 15.825 1.00 94.00 93 ILE A CA 1
ATOM 713 C C . ILE A 1 93 ? 1.953 -7.692 15.273 1.00 94.00 93 ILE A C 1
ATOM 715 O O . ILE A 1 93 ? 2.548 -6.987 14.463 1.00 94.00 93 ILE A O 1
ATOM 719 N N . TRP A 1 94 ? 2.410 -8.898 15.630 1.00 94.81 94 TRP A N 1
ATOM 720 C CA . TRP A 1 94 ? 3.649 -9.464 15.081 1.00 94.81 94 TRP A CA 1
ATOM 721 C C . TRP A 1 94 ? 3.582 -9.708 13.574 1.00 94.81 94 TRP A C 1
ATOM 723 O O . TRP A 1 94 ? 4.538 -9.401 12.864 1.00 94.81 94 TRP A O 1
ATOM 733 N N . ILE A 1 95 ? 2.450 -10.212 13.074 1.00 94.12 95 ILE A N 1
ATOM 734 C CA . ILE A 1 95 ? 2.234 -10.399 11.632 1.00 94.12 95 ILE A CA 1
ATOM 735 C C . ILE A 1 95 ? 2.313 -9.054 10.906 1.00 94.12 95 ILE A C 1
ATOM 737 O O . ILE A 1 95 ? 3.017 -8.940 9.906 1.00 94.12 95 ILE A O 1
ATOM 741 N N . LEU A 1 96 ? 1.645 -8.021 11.425 1.00 94.38 96 LEU A N 1
ATOM 742 C CA . LEU A 1 96 ? 1.720 -6.674 10.861 1.00 94.38 96 LEU A CA 1
ATOM 743 C C . LEU A 1 96 ? 3.143 -6.112 10.937 1.00 94.38 96 LEU A C 1
ATOM 745 O O . LEU A 1 96 ? 3.600 -5.512 9.971 1.00 94.38 96 LEU A O 1
ATOM 749 N N . GLY A 1 97 ? 3.871 -6.354 12.030 1.00 96.19 97 GLY A N 1
ATOM 750 C CA . GLY A 1 97 ? 5.273 -5.958 12.170 1.00 96.19 97 GLY A CA 1
ATOM 751 C C . GLY A 1 97 ? 6.165 -6.582 11.097 1.00 96.19 97 GLY A C 1
ATOM 752 O O . GLY A 1 97 ? 6.952 -5.879 10.463 1.00 96.19 97 GLY A O 1
ATOM 753 N N . LEU A 1 98 ? 5.986 -7.877 10.819 1.00 94.56 98 LEU A N 1
ATOM 754 C CA . LEU A 1 98 ? 6.669 -8.551 9.714 1.00 94.56 98 LEU A CA 1
ATOM 755 C C . LEU A 1 98 ? 6.316 -7.909 8.364 1.00 94.56 98 LEU A C 1
ATOM 757 O O . LEU A 1 98 ? 7.212 -7.642 7.566 1.00 94.56 98 LEU A O 1
ATOM 761 N N . VAL A 1 99 ? 5.031 -7.625 8.121 1.00 93.88 99 VAL A N 1
ATOM 762 C CA . VAL A 1 99 ? 4.578 -6.962 6.887 1.00 93.88 99 VAL A CA 1
ATOM 763 C C . VAL A 1 99 ? 5.229 -5.587 6.724 1.00 93.88 99 VAL A C 1
ATOM 765 O O . VAL A 1 99 ? 5.693 -5.273 5.630 1.00 93.88 99 VAL A O 1
ATOM 768 N N . VAL A 1 100 ? 5.319 -4.788 7.793 1.00 96.38 100 VAL A N 1
ATOM 769 C CA . VAL A 1 100 ? 6.003 -3.484 7.774 1.00 96.38 100 VAL A CA 1
ATOM 770 C C . VAL A 1 100 ? 7.467 -3.651 7.377 1.00 96.38 100 VAL A C 1
ATOM 772 O O . VAL A 1 100 ? 7.915 -3.008 6.432 1.00 96.38 100 VAL A O 1
ATOM 775 N N . ILE A 1 101 ? 8.201 -4.537 8.056 1.00 96.38 101 ILE A N 1
ATOM 776 C CA . ILE A 1 101 ? 9.635 -4.746 7.810 1.00 96.38 101 ILE A CA 1
ATOM 777 C C . ILE A 1 101 ? 9.879 -5.187 6.366 1.00 96.38 101 ILE A C 1
ATOM 779 O O . ILE A 1 101 ? 10.723 -4.610 5.679 1.00 96.38 101 ILE A O 1
ATOM 783 N N . VAL A 1 102 ? 9.129 -6.183 5.888 1.00 93.62 102 VAL A N 1
ATOM 784 C CA . VAL A 1 102 ? 9.299 -6.713 4.531 1.00 93.62 102 VAL A CA 1
ATOM 785 C C . VAL A 1 102 ? 8.948 -5.659 3.482 1.00 93.62 102 VAL A C 1
ATOM 787 O O . VAL A 1 102 ? 9.716 -5.472 2.537 1.00 93.62 102 VAL A O 1
ATOM 790 N N . ASN A 1 103 ? 7.837 -4.938 3.654 1.00 94.56 103 ASN A N 1
ATOM 791 C CA . ASN A 1 103 ? 7.432 -3.906 2.702 1.00 94.56 103 ASN A CA 1
ATOM 792 C C . ASN A 1 103 ? 8.437 -2.758 2.643 1.00 94.56 103 ASN A C 1
ATOM 794 O O . ASN A 1 103 ? 8.799 -2.372 1.539 1.00 94.56 103 ASN A O 1
ATOM 798 N N . LEU A 1 104 ? 8.937 -2.271 3.786 1.00 95.81 104 LEU A N 1
ATOM 799 C CA . LEU A 1 104 ? 9.968 -1.228 3.822 1.00 95.81 104 LEU A CA 1
ATOM 800 C C . LEU A 1 104 ? 11.272 -1.693 3.163 1.00 95.81 104 LEU A C 1
ATOM 802 O O . LEU A 1 104 ? 11.877 -0.962 2.376 1.00 95.81 104 LEU A O 1
ATOM 806 N N . TRP A 1 105 ? 11.699 -2.923 3.457 1.00 95.38 105 TRP A N 1
ATOM 807 C CA . TRP A 1 105 ? 12.916 -3.492 2.884 1.00 95.38 105 TRP A CA 1
ATOM 808 C C . TRP A 1 105 ? 12.837 -3.598 1.359 1.00 95.38 105 TRP A C 1
ATOM 810 O O . TRP A 1 105 ? 13.741 -3.150 0.650 1.00 95.38 105 TRP A O 1
ATOM 820 N N . VAL A 1 106 ? 11.751 -4.177 0.840 1.00 93.81 106 VAL A N 1
ATOM 821 C CA . VAL A 1 106 ? 11.560 -4.339 -0.605 1.00 93.81 106 VAL A CA 1
ATOM 822 C C . VAL A 1 106 ? 11.326 -2.981 -1.266 1.00 93.81 106 VAL A C 1
ATOM 824 O O . VAL A 1 106 ? 11.929 -2.714 -2.303 1.00 93.81 106 VAL A O 1
ATOM 827 N N . SER A 1 107 ? 10.523 -2.096 -0.665 1.00 96.06 107 SER A N 1
ATOM 828 C CA . SER A 1 107 ? 10.204 -0.795 -1.254 1.00 96.06 107 SER A CA 1
ATOM 829 C C . SER A 1 107 ? 11.439 0.061 -1.477 1.00 96.06 107 SER A C 1
ATOM 831 O O . SER A 1 107 ? 11.630 0.580 -2.574 1.00 96.06 107 SER A O 1
ATOM 833 N N . LEU A 1 108 ? 12.294 0.185 -0.456 1.00 96.38 108 LEU A N 1
ATOM 834 C CA . LEU A 1 108 ? 13.485 1.026 -0.540 1.00 96.38 108 LEU A CA 1
ATOM 835 C C . LEU A 1 108 ? 14.447 0.487 -1.594 1.00 96.38 108 LEU A C 1
ATOM 837 O O . LEU A 1 108 ? 14.918 1.245 -2.436 1.00 96.38 108 LEU A O 1
ATOM 841 N N . ARG A 1 109 ? 14.679 -0.830 -1.613 1.00 95.94 109 ARG A N 1
ATOM 842 C CA . ARG A 1 109 ? 15.536 -1.452 -2.629 1.00 95.94 109 ARG A CA 1
ATOM 843 C C . ARG A 1 109 ? 15.033 -1.173 -4.041 1.00 95.94 109 ARG A C 1
ATOM 845 O O . ARG A 1 109 ? 15.823 -0.734 -4.869 1.00 95.94 109 ARG A O 1
ATOM 852 N N . LEU A 1 110 ? 13.737 -1.352 -4.291 1.00 94.75 110 LEU A N 1
ATOM 853 C CA . LEU A 1 110 ? 13.164 -1.112 -5.613 1.00 94.75 110 LEU A CA 1
ATOM 854 C C . LEU A 1 110 ? 13.227 0.364 -6.035 1.00 94.75 110 LEU A C 1
ATOM 856 O O . LEU A 1 110 ? 13.534 0.638 -7.192 1.00 94.75 110 LEU A O 1
ATOM 860 N N . ILE A 1 111 ? 12.991 1.305 -5.113 1.00 94.31 111 ILE A N 1
ATOM 861 C CA . ILE A 1 111 ? 13.110 2.749 -5.388 1.00 94.31 111 ILE A CA 1
ATOM 862 C C . ILE A 1 111 ? 14.558 3.126 -5.734 1.00 94.31 111 ILE A C 1
ATOM 864 O O . ILE A 1 111 ? 14.778 3.936 -6.628 1.00 94.31 111 ILE A O 1
ATOM 868 N N . PHE A 1 112 ? 15.547 2.509 -5.080 1.00 93.81 112 PHE A N 1
ATOM 869 C CA . PHE A 1 112 ? 16.972 2.725 -5.363 1.00 93.81 112 PHE A CA 1
ATOM 870 C C . PHE A 1 112 ? 17.519 1.871 -6.523 1.00 93.81 112 PHE A C 1
ATOM 872 O O . PHE A 1 112 ? 18.733 1.776 -6.691 1.00 93.81 112 PHE A O 1
ATOM 879 N N . GLY A 1 113 ? 16.656 1.222 -7.314 1.00 89.94 113 GLY A N 1
ATOM 880 C CA . GLY A 1 113 ? 17.071 0.414 -8.469 1.00 89.94 113 GLY A CA 1
ATOM 881 C C . GLY A 1 113 ? 17.757 -0.911 -8.109 1.00 89.94 113 GLY A C 1
ATOM 882 O O . GLY A 1 113 ? 18.321 -1.581 -8.973 1.00 89.94 113 GLY A O 1
ATOM 883 N N . ILE A 1 114 ? 17.708 -1.322 -6.842 1.00 91.88 114 ILE A N 1
ATOM 884 C CA . ILE A 1 114 ? 18.244 -2.598 -6.375 1.00 91.88 114 ILE A CA 1
ATOM 885 C C . ILE A 1 114 ? 17.167 -3.666 -6.542 1.00 91.88 114 ILE A C 1
ATOM 887 O O . ILE A 1 114 ? 16.138 -3.653 -5.864 1.00 91.88 114 ILE A O 1
ATOM 891 N N . ASP A 1 115 ? 17.442 -4.655 -7.387 1.00 87.75 115 ASP A N 1
ATOM 892 C CA . ASP A 1 115 ? 16.522 -5.765 -7.603 1.00 87.75 115 ASP A CA 1
ATOM 893 C C . ASP A 1 115 ? 16.252 -6.542 -6.297 1.00 87.75 115 ASP A C 1
ATOM 895 O O . ASP A 1 115 ? 17.156 -7.087 -5.647 1.00 87.75 115 ASP A O 1
ATOM 899 N N . ALA A 1 116 ? 14.979 -6.563 -5.914 1.00 85.75 116 ALA A N 1
ATOM 900 C CA . ALA A 1 116 ? 14.451 -7.224 -4.725 1.00 85.75 116 ALA A CA 1
ATOM 901 C C . ALA A 1 116 ? 13.131 -7.957 -5.005 1.00 85.75 116 ALA A C 1
ATOM 903 O O . ALA A 1 116 ? 12.558 -8.548 -4.089 1.00 85.75 116 ALA A O 1
ATOM 904 N N . PHE A 1 117 ? 12.642 -7.921 -6.249 1.00 84.38 117 PHE A N 1
ATOM 905 C CA . PHE A 1 117 ? 11.372 -8.538 -6.608 1.00 84.38 117 PHE A CA 1
ATOM 906 C C . PHE A 1 117 ? 11.568 -9.988 -7.056 1.00 84.38 117 PHE A C 1
ATOM 908 O O . PHE A 1 117 ? 12.689 -10.467 -7.259 1.00 84.38 117 PHE A O 1
ATOM 915 N N . ALA A 1 118 ? 10.456 -10.712 -7.155 1.00 83.06 118 ALA A N 1
ATOM 916 C CA . ALA A 1 118 ? 10.457 -12.137 -7.464 1.00 83.06 118 ALA A CA 1
ATOM 917 C C . ALA A 1 118 ? 10.853 -12.448 -8.923 1.00 83.06 118 ALA A C 1
ATOM 919 O O . ALA A 1 118 ? 11.402 -13.510 -9.221 1.00 83.06 118 ALA A O 1
ATOM 920 N N . TRP A 1 119 ? 10.646 -11.485 -9.816 1.00 83.25 119 TRP A N 1
ATOM 921 C CA . TRP A 1 119 ? 11.105 -11.484 -11.201 1.00 83.25 119 TRP A CA 1
ATOM 922 C C . TRP A 1 119 ? 11.758 -10.144 -11.521 1.00 83.25 119 TRP A C 1
ATOM 924 O O . TRP A 1 119 ? 11.532 -9.158 -10.814 1.00 83.25 119 TRP A O 1
ATOM 934 N N . ARG A 1 120 ? 12.554 -10.089 -12.593 1.00 83.44 120 ARG A N 1
ATOM 935 C CA . ARG A 1 120 ? 13.169 -8.821 -12.999 1.00 83.44 120 ARG A CA 1
ATOM 936 C C . ARG A 1 120 ? 12.099 -7.839 -13.459 1.00 83.44 120 ARG A C 1
ATOM 938 O O . ARG A 1 120 ? 11.329 -8.122 -14.376 1.00 83.44 12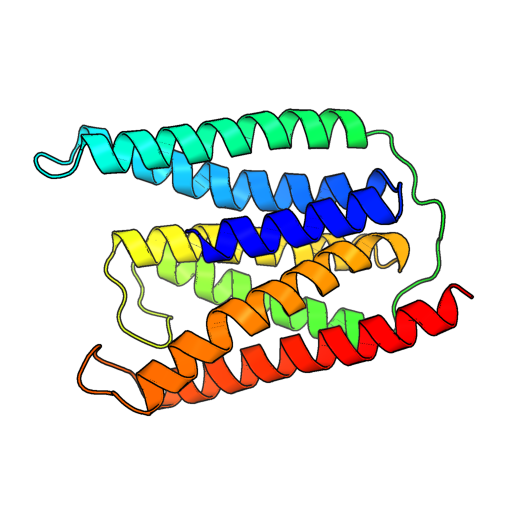0 ARG A O 1
ATOM 945 N N . LEU A 1 121 ? 12.084 -6.678 -12.821 1.00 85.50 121 LEU A N 1
ATOM 946 C CA . LEU A 1 121 ? 11.263 -5.542 -13.211 1.00 85.50 121 LEU A CA 1
ATOM 947 C C . LEU A 1 121 ? 12.089 -4.596 -14.081 1.00 85.50 121 LEU A C 1
ATOM 949 O O . LEU A 1 121 ? 13.296 -4.458 -13.887 1.00 85.50 121 LEU A O 1
ATOM 953 N N . THR A 1 122 ? 11.431 -3.918 -15.019 1.00 86.94 122 THR A N 1
ATOM 954 C CA . THR A 1 122 ? 12.016 -2.716 -15.618 1.00 86.94 122 THR A CA 1
ATOM 955 C C . THR A 1 122 ? 12.130 -1.635 -14.544 1.00 86.94 122 THR A C 1
ATOM 957 O O . THR A 1 122 ? 11.353 -1.628 -13.587 1.00 86.94 122 THR A O 1
ATOM 960 N N . GLU A 1 123 ? 13.076 -0.710 -14.690 1.00 88.75 123 GLU A N 1
ATOM 961 C CA . GLU A 1 123 ? 13.289 0.368 -13.714 1.00 88.75 123 GLU A CA 1
ATOM 962 C C . GLU A 1 123 ? 12.000 1.157 -13.390 1.00 88.75 123 GLU A C 1
ATOM 964 O O . GLU A 1 123 ? 11.668 1.264 -12.205 1.00 88.75 123 GLU A O 1
ATOM 969 N N . PRO A 1 124 ? 11.176 1.584 -14.373 1.00 88.69 124 PRO A N 1
ATOM 970 C CA . PRO A 1 124 ? 9.917 2.261 -14.067 1.00 88.69 124 PRO A CA 1
ATOM 971 C C . PRO A 1 124 ? 8.946 1.404 -13.257 1.00 88.69 124 PRO A C 1
ATOM 973 O O . PRO A 1 124 ? 8.272 1.895 -12.351 1.00 88.69 124 PRO A O 1
ATOM 976 N N . MET A 1 125 ? 8.879 0.101 -13.547 1.00 87.75 125 MET A N 1
ATOM 977 C CA . MET A 1 125 ? 8.041 -0.813 -12.775 1.00 87.75 125 MET A CA 1
ATOM 978 C C . MET A 1 125 ? 8.571 -0.980 -11.353 1.00 87.75 125 MET A C 1
ATOM 980 O O . MET A 1 125 ? 7.770 -0.961 -10.420 1.00 87.75 125 MET A O 1
ATOM 984 N N . ALA A 1 126 ? 9.887 -1.116 -11.174 1.00 91.38 126 ALA A N 1
ATOM 985 C CA . ALA A 1 126 ? 10.510 -1.235 -9.860 1.00 91.38 126 ALA A CA 1
ATOM 986 C C . ALA A 1 126 ? 10.158 -0.030 -8.979 1.00 91.38 126 ALA A C 1
ATOM 988 O O . ALA A 1 126 ? 9.640 -0.219 -7.881 1.00 91.38 126 ALA A O 1
ATOM 989 N N . ILE A 1 127 ? 10.313 1.193 -9.488 1.00 93.00 127 ILE A N 1
ATOM 990 C CA . ILE A 1 127 ? 10.006 2.415 -8.732 1.00 93.00 127 ILE A CA 1
ATOM 991 C C . ILE A 1 127 ? 8.513 2.490 -8.368 1.00 93.00 127 ILE A C 1
ATOM 993 O O . ILE A 1 127 ? 8.175 2.753 -7.211 1.00 93.00 127 ILE A O 1
ATOM 997 N N . ILE A 1 128 ? 7.607 2.186 -9.307 1.00 92.69 128 ILE A N 1
ATOM 998 C CA . ILE A 1 128 ? 6.152 2.175 -9.054 1.00 92.69 128 ILE A CA 1
ATOM 999 C C . ILE A 1 128 ? 5.776 1.136 -7.985 1.00 92.69 128 ILE A C 1
ATOM 1001 O O . ILE A 1 128 ? 5.020 1.436 -7.054 1.00 92.69 128 ILE A O 1
ATOM 1005 N N . TYR A 1 129 ? 6.300 -0.089 -8.088 1.00 90.50 129 TYR A N 1
ATOM 1006 C CA . TYR A 1 129 ? 6.085 -1.118 -7.068 1.00 90.50 129 TYR A CA 1
ATOM 1007 C C . TYR A 1 129 ? 6.697 -0.712 -5.728 1.00 90.50 129 TYR A C 1
ATOM 1009 O O . TYR A 1 129 ? 6.079 -0.941 -4.690 1.00 90.50 129 TYR A O 1
ATOM 1017 N N . GLY A 1 130 ? 7.857 -0.062 -5.745 1.00 94.19 130 GLY A N 1
ATOM 1018 C CA . GLY A 1 130 ? 8.522 0.451 -4.560 1.00 94.19 130 GLY A CA 1
ATOM 1019 C C . GLY A 1 130 ? 7.644 1.426 -3.778 1.00 94.19 130 GLY A C 1
ATOM 1020 O O . GLY A 1 130 ? 7.339 1.170 -2.615 1.00 94.19 130 GLY A O 1
ATOM 1021 N N . TRP A 1 131 ? 7.140 2.481 -4.422 1.00 96.19 131 TRP A N 1
ATOM 1022 C CA . TRP A 1 131 ? 6.223 3.435 -3.781 1.00 96.19 131 TRP A CA 1
ATOM 1023 C C . TRP A 1 131 ? 4.939 2.779 -3.271 1.00 96.19 131 TRP A C 1
ATOM 1025 O O . TRP A 1 131 ? 4.470 3.077 -2.173 1.00 96.19 131 TRP A O 1
ATOM 1035 N N . THR A 1 132 ? 4.392 1.838 -4.037 1.00 92.62 132 THR A N 1
ATOM 1036 C CA . THR A 1 132 ? 3.184 1.101 -3.649 1.00 92.62 132 THR A CA 1
ATOM 1037 C C . THR A 1 132 ? 3.400 0.277 -2.378 1.00 92.62 132 THR A C 1
ATOM 1039 O O . THR A 1 132 ? 2.585 0.333 -1.455 1.00 92.62 132 THR A O 1
ATOM 1042 N N . LEU A 1 133 ? 4.497 -0.482 -2.317 1.00 93.19 133 LEU A N 1
ATOM 1043 C CA . LEU A 1 133 ? 4.848 -1.289 -1.148 1.00 93.19 133 LEU A CA 1
ATOM 1044 C C . LEU A 1 133 ? 5.163 -0.402 0.057 1.00 93.19 133 LEU A C 1
ATOM 1046 O O . LEU A 1 133 ? 4.770 -0.743 1.171 1.00 93.19 133 LEU A O 1
ATOM 1050 N N . LEU A 1 134 ? 5.786 0.759 -0.162 1.00 96.31 134 LEU A N 1
ATOM 1051 C CA . LEU A 1 134 ? 6.014 1.741 0.895 1.00 96.31 134 LEU A CA 1
ATOM 1052 C C . LEU A 1 134 ? 4.684 2.218 1.497 1.00 96.31 134 LEU A C 1
ATOM 1054 O O . LEU A 1 134 ? 4.524 2.185 2.715 1.00 96.31 134 LEU A O 1
ATOM 1058 N N . GLY A 1 135 ? 3.705 2.575 0.658 1.00 94.94 135 GLY A N 1
ATOM 1059 C CA . GLY A 1 135 ? 2.350 2.913 1.106 1.00 94.94 135 GLY A CA 1
ATOM 1060 C C . GLY A 1 135 ? 1.714 1.790 1.933 1.00 94.94 135 GLY A C 1
ATOM 1061 O O . GLY A 1 135 ? 1.289 2.021 3.066 1.00 94.94 135 GLY A O 1
ATOM 1062 N N . ALA A 1 136 ? 1.743 0.551 1.430 1.00 92.44 136 ALA A N 1
ATOM 1063 C CA . ALA A 1 136 ? 1.215 -0.616 2.143 1.00 92.44 136 ALA A CA 1
ATOM 1064 C C . ALA A 1 136 ? 1.919 -0.871 3.493 1.00 92.44 136 ALA A C 1
ATOM 1066 O O . ALA A 1 136 ? 1.268 -1.229 4.478 1.00 92.44 136 ALA A O 1
ATOM 1067 N N . GLY A 1 137 ? 3.236 -0.656 3.562 1.00 95.12 137 GLY A N 1
ATOM 1068 C CA . GLY A 1 137 ? 4.008 -0.698 4.804 1.00 95.12 137 GLY A CA 1
ATOM 1069 C C . GLY A 1 137 ? 3.542 0.356 5.808 1.00 95.12 137 GLY A C 1
ATOM 1070 O O . GLY A 1 137 ? 3.345 0.040 6.979 1.00 95.12 137 GLY A O 1
ATOM 1071 N N . ILE A 1 138 ? 3.277 1.582 5.354 1.00 95.81 138 ILE A N 1
ATOM 1072 C CA . ILE A 1 138 ? 2.767 2.663 6.209 1.00 95.81 138 ILE A CA 1
ATOM 1073 C C . ILE A 1 138 ? 1.344 2.376 6.696 1.00 95.81 138 ILE A C 1
ATOM 1075 O O . ILE A 1 138 ? 1.032 2.648 7.856 1.00 95.81 138 ILE A O 1
ATOM 1079 N N . PHE A 1 139 ? 0.500 1.762 5.865 1.00 94.81 139 PHE A N 1
ATOM 1080 C CA . PHE A 1 139 ? -0.820 1.306 6.297 1.00 94.81 139 PHE A CA 1
ATOM 1081 C C . PHE A 1 139 ? -0.696 0.292 7.447 1.00 94.81 139 PHE A C 1
ATOM 1083 O O . PHE A 1 139 ? -1.270 0.485 8.521 1.00 94.81 139 PHE A O 1
ATOM 1090 N N . ALA A 1 140 ? 0.106 -0.760 7.259 1.00 94.38 140 ALA A N 1
ATOM 1091 C CA . ALA A 1 140 ? 0.327 -1.770 8.292 1.00 94.38 140 ALA A CA 1
ATOM 1092 C C . ALA A 1 140 ? 0.935 -1.165 9.570 1.00 94.38 140 ALA A C 1
ATOM 1094 O O . ALA A 1 140 ? 0.515 -1.508 10.673 1.00 94.38 140 ALA A O 1
ATOM 1095 N N . TRP A 1 141 ? 1.864 -0.217 9.432 1.00 95.81 141 TRP A N 1
ATOM 1096 C CA . TRP A 1 141 ? 2.462 0.505 10.553 1.00 95.81 141 TRP A CA 1
ATOM 1097 C C . TRP A 1 141 ? 1.425 1.304 11.348 1.00 95.81 141 TRP A C 1
ATOM 1099 O O . TRP A 1 141 ? 1.382 1.215 12.575 1.00 95.81 141 TRP A O 1
ATOM 1109 N N . TYR A 1 142 ? 0.533 2.021 10.665 1.00 94.25 142 TYR A N 1
ATOM 1110 C CA . TYR A 1 142 ? -0.538 2.771 11.321 1.00 94.25 142 TYR A CA 1
ATOM 1111 C C . TYR A 1 142 ? -1.465 1.843 12.126 1.00 94.25 142 TYR A C 1
ATOM 1113 O O . TYR A 1 142 ? -1.871 2.181 13.238 1.00 94.25 142 TYR A O 1
ATOM 1121 N N . MET A 1 143 ? -1.747 0.637 11.620 1.00 92.88 143 MET A N 1
ATOM 1122 C CA . MET A 1 143 ? -2.518 -0.367 12.365 1.00 92.88 143 MET A CA 1
ATOM 1123 C C . MET A 1 143 ? -1.807 -0.842 13.638 1.00 92.88 143 MET A C 1
ATOM 1125 O O . MET A 1 143 ? -2.472 -1.206 14.599 1.00 92.88 143 MET A O 1
ATOM 1129 N N . ILE A 1 144 ? -0.475 -0.838 13.682 1.00 94.19 144 ILE A N 1
ATOM 1130 C CA . ILE A 1 144 ? 0.274 -1.185 14.899 1.00 94.19 144 ILE A CA 1
ATOM 1131 C C . ILE A 1 144 ? 0.178 -0.059 15.936 1.00 94.19 144 ILE A C 1
ATOM 1133 O O . ILE A 1 144 ? 0.038 -0.343 17.126 1.00 94.19 144 ILE A O 1
ATOM 1137 N N . ILE A 1 145 ? 0.215 1.203 15.493 1.00 93.25 145 ILE A N 1
ATOM 1138 C CA . ILE A 1 145 ? 0.076 2.378 16.371 1.00 93.25 145 ILE A CA 1
ATOM 1139 C C . ILE A 1 145 ? -1.328 2.441 16.985 1.00 93.25 145 ILE A C 1
ATOM 1141 O O . ILE A 1 145 ? -1.473 2.711 18.179 1.00 93.25 145 ILE A O 1
ATOM 1145 N N . GLU A 1 146 ? -2.363 2.154 16.194 1.00 91.88 146 GLU A N 1
ATOM 1146 C CA . GLU A 1 146 ? -3.758 2.127 16.642 1.00 91.88 146 GLU A CA 1
ATOM 1147 C C . GLU A 1 146 ? -4.363 0.721 16.506 1.00 91.88 146 GLU A C 1
ATOM 1149 O O . GLU A 1 146 ? -5.180 0.492 15.604 1.00 91.88 146 GLU A O 1
ATOM 1154 N N . PRO A 1 147 ? -4.006 -0.229 17.398 1.00 92.25 147 PRO A N 1
ATOM 1155 C CA . PRO A 1 147 ? -4.251 -1.650 17.191 1.00 92.25 147 PRO A CA 1
ATOM 1156 C C . PRO A 1 147 ? -5.675 -2.078 17.55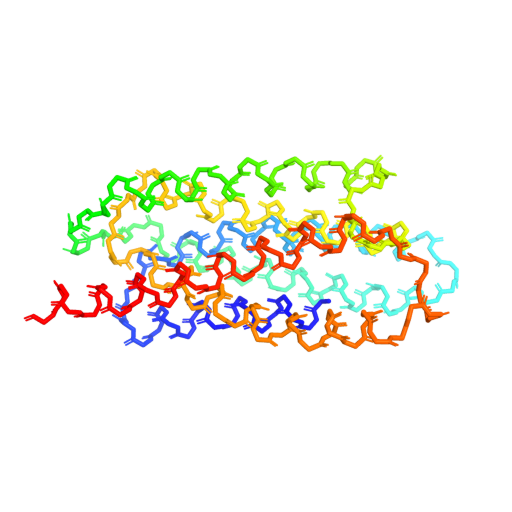5 1.00 92.25 147 PRO A C 1
ATOM 1158 O O . PRO A 1 147 ? -5.871 -2.917 18.437 1.00 92.25 147 PRO A O 1
ATOM 1161 N N . TYR A 1 148 ? -6.673 -1.483 16.902 1.00 91.25 148 TYR A N 1
ATOM 1162 C CA . TYR A 1 148 ? -8.094 -1.676 17.181 1.00 91.25 148 TYR A CA 1
ATOM 1163 C C . TYR A 1 148 ? -8.850 -2.289 16.004 1.00 91.25 148 TYR A C 1
ATOM 1165 O O . TYR A 1 148 ? -8.665 -1.880 14.859 1.00 91.25 148 TYR A O 1
ATOM 1173 N N . TRP A 1 149 ? -9.749 -3.239 16.287 1.00 88.69 149 TRP A N 1
ATOM 1174 C CA . TRP A 1 149 ? -10.542 -3.972 15.283 1.00 88.69 149 TRP A CA 1
ATOM 1175 C C . TRP A 1 149 ? -11.307 -3.072 14.318 1.00 88.69 149 TRP A C 1
ATOM 1177 O O . TRP A 1 149 ? -11.452 -3.430 13.158 1.00 88.69 149 TRP A O 1
ATOM 1187 N N . GLU A 1 150 ? -11.735 -1.887 14.750 1.00 87.25 150 GLU A N 1
ATOM 1188 C CA . GLU A 1 150 ? -12.356 -0.903 13.858 1.00 87.25 150 GLU A CA 1
ATOM 1189 C C . GLU A 1 150 ? -11.454 -0.504 12.681 1.00 87.25 150 GLU A C 1
ATOM 1191 O O . GLU A 1 150 ? -11.935 -0.349 11.561 1.00 87.25 150 GLU A O 1
ATOM 1196 N N . ASN A 1 151 ? -10.150 -0.379 12.926 1.00 87.81 151 ASN A N 1
ATOM 1197 C CA . ASN A 1 151 ? -9.193 0.155 11.965 1.00 87.81 151 ASN A CA 1
ATOM 1198 C C . ASN A 1 151 ? -8.689 -0.890 10.964 1.00 87.81 151 ASN A C 1
ATOM 1200 O O . ASN A 1 151 ? -8.292 -0.521 9.863 1.00 87.81 151 ASN A O 1
ATOM 1204 N N . ILE A 1 152 ? -8.706 -2.180 11.313 1.00 89.19 152 ILE A N 1
ATOM 1205 C CA . ILE A 1 152 ? -8.033 -3.212 10.510 1.00 89.19 152 ILE A CA 1
ATOM 1206 C C . ILE A 1 152 ? -8.844 -3.715 9.327 1.00 89.19 152 ILE A C 1
ATOM 1208 O O . ILE A 1 152 ? -8.262 -4.216 8.368 1.00 89.19 152 ILE A O 1
ATOM 1212 N N . TRP A 1 153 ? -10.172 -3.597 9.374 1.00 88.94 153 TRP A N 1
ATOM 1213 C CA . TRP A 1 153 ? -11.044 -4.153 8.341 1.00 88.94 153 TRP A CA 1
ATOM 1214 C C . TRP A 1 153 ? -10.656 -3.729 6.926 1.00 88.94 153 TRP A C 1
ATOM 1216 O O . TRP A 1 153 ? -10.560 -4.603 6.061 1.00 88.94 153 TRP A O 1
ATOM 1226 N N . PRO A 1 154 ? -10.351 -2.447 6.664 1.00 89.38 154 PRO A N 1
ATOM 1227 C CA . PRO A 1 154 ? -9.931 -2.043 5.334 1.00 89.38 154 PRO A CA 1
ATOM 1228 C C . PRO A 1 154 ? -8.585 -2.636 4.914 1.00 89.38 154 PRO A C 1
ATOM 1230 O O . PRO A 1 154 ? -8.418 -2.959 3.741 1.00 89.38 154 PRO A O 1
ATOM 1233 N N . LEU A 1 155 ? -7.653 -2.848 5.851 1.00 89.56 155 LEU A N 1
ATOM 1234 C CA . LEU A 1 155 ? -6.388 -3.529 5.561 1.00 89.56 155 LEU A CA 1
ATOM 1235 C C . LEU A 1 155 ? -6.614 -5.011 5.226 1.00 89.56 155 LEU A C 1
ATOM 1237 O O . LEU A 1 155 ? -6.011 -5.526 4.287 1.00 89.56 155 LEU A O 1
ATOM 1241 N N . LEU A 1 156 ? -7.513 -5.693 5.944 1.00 90.38 156 LEU A N 1
ATOM 1242 C CA . LEU A 1 156 ? -7.886 -7.079 5.637 1.00 90.38 156 LEU A CA 1
ATOM 1243 C C . LEU A 1 156 ? -8.539 -7.178 4.254 1.00 90.38 156 LEU A C 1
ATOM 1245 O O . LEU A 1 156 ? -8.159 -8.035 3.459 1.00 90.38 156 LEU A O 1
ATOM 1249 N N . GLY A 1 157 ? -9.466 -6.266 3.942 1.00 88.06 157 GLY A N 1
ATOM 1250 C CA . GLY A 1 157 ? -10.082 -6.168 2.618 1.00 88.06 157 GLY A CA 1
ATOM 1251 C C . GLY A 1 157 ? -9.049 -5.940 1.514 1.00 88.06 157 GLY A C 1
ATOM 1252 O O . GLY A 1 157 ? -9.076 -6.634 0.497 1.00 88.06 157 GLY A O 1
ATOM 1253 N N . ALA A 1 158 ? -8.089 -5.040 1.745 1.00 87.25 158 ALA A N 1
ATOM 1254 C CA . ALA A 1 158 ? -6.988 -4.781 0.823 1.00 87.25 158 ALA A CA 1
ATOM 1255 C C . ALA A 1 158 ? -6.103 -6.018 0.608 1.00 87.25 158 ALA A C 1
ATOM 1257 O O . ALA A 1 158 ? -5.785 -6.339 -0.535 1.00 87.25 158 ALA A O 1
ATOM 1258 N N . PHE A 1 159 ? -5.730 -6.751 1.664 1.00 87.88 159 PHE A N 1
ATOM 1259 C CA . PHE A 1 159 ? -4.929 -7.977 1.536 1.00 87.88 159 PHE A CA 1
ATOM 1260 C C . PHE A 1 159 ? -5.670 -9.099 0.817 1.00 87.88 159 PHE A C 1
ATOM 1262 O O . PHE A 1 159 ? -5.067 -9.792 -0.001 1.00 87.88 159 PHE A O 1
ATOM 1269 N N . ILE A 1 160 ? -6.970 -9.258 1.067 1.00 88.00 160 ILE A N 1
ATOM 1270 C CA . ILE A 1 160 ? -7.797 -10.245 0.367 1.00 88.00 160 ILE A CA 1
ATOM 1271 C C . ILE A 1 160 ? -7.887 -9.893 -1.123 1.00 88.00 160 ILE A C 1
ATOM 1273 O O . ILE A 1 160 ? -7.586 -10.734 -1.971 1.00 88.00 160 ILE A O 1
ATOM 1277 N N . ALA A 1 161 ? -8.231 -8.643 -1.449 1.00 86.38 161 ALA A N 1
ATOM 1278 C CA . ALA A 1 161 ? -8.314 -8.165 -2.828 1.00 86.38 161 ALA A CA 1
ATOM 1279 C C . ALA A 1 161 ? -6.965 -8.286 -3.554 1.00 86.38 161 ALA A C 1
ATOM 1281 O O . ALA A 1 161 ? -6.894 -8.822 -4.660 1.00 86.38 161 ALA A O 1
ATOM 1282 N N . TYR A 1 162 ? -5.884 -7.847 -2.906 1.00 81.94 162 TYR A N 1
ATOM 1283 C CA . TYR A 1 162 ? -4.528 -7.937 -3.438 1.00 81.94 162 TYR A CA 1
ATOM 1284 C C . TYR A 1 162 ? -4.122 -9.393 -3.688 1.00 81.94 162 TYR A C 1
ATOM 1286 O O . TYR A 1 162 ? -3.664 -9.704 -4.787 1.00 81.94 162 TYR A O 1
ATOM 1294 N N . GLY A 1 163 ? -4.382 -10.288 -2.729 1.00 80.50 163 GLY A N 1
ATOM 1295 C CA . GLY A 1 163 ? -4.159 -11.727 -2.859 1.00 80.50 163 GLY A CA 1
ATOM 1296 C C . GLY A 1 163 ? -4.825 -12.298 -4.109 1.00 80.50 163 GLY A C 1
ATOM 1297 O O . GLY A 1 163 ? -4.130 -12.822 -4.976 1.00 80.50 163 GLY A O 1
ATOM 1298 N N . PHE A 1 164 ? -6.134 -12.091 -4.281 1.00 80.88 164 PHE A N 1
ATOM 1299 C CA . PHE A 1 164 ? -6.847 -12.561 -5.477 1.00 80.88 164 PHE A CA 1
ATOM 1300 C C . PHE A 1 164 ? -6.259 -12.012 -6.783 1.00 80.88 164 PHE A C 1
ATOM 1302 O O . PHE A 1 164 ? -6.102 -12.759 -7.749 1.00 80.88 164 PHE A O 1
ATOM 1309 N N . THR A 1 165 ? -5.889 -10.728 -6.814 1.00 78.94 165 THR A N 1
ATOM 1310 C CA . THR A 1 165 ? -5.327 -10.112 -8.029 1.00 78.94 165 THR A CA 1
ATOM 1311 C C . THR A 1 165 ? -3.912 -10.584 -8.377 1.00 78.94 165 THR A C 1
ATOM 1313 O O . THR A 1 165 ? -3.518 -10.472 -9.537 1.00 78.94 165 THR A O 1
ATOM 1316 N N . LEU A 1 166 ? -3.144 -11.111 -7.417 1.00 76.94 166 LEU A N 1
ATOM 1317 C CA . LEU A 1 166 ? -1.743 -11.508 -7.619 1.00 76.94 166 LEU A CA 1
ATOM 1318 C C . LEU A 1 166 ? -1.512 -13.005 -7.701 1.00 76.94 166 LEU A C 1
ATOM 1320 O O . LEU A 1 166 ? -0.586 -13.425 -8.396 1.00 76.94 166 LEU A O 1
ATOM 1324 N N . THR A 1 167 ? -2.346 -13.813 -7.051 1.00 73.00 167 THR A N 1
ATOM 1325 C CA . THR A 1 167 ? -2.216 -15.269 -7.109 1.00 73.00 167 THR A CA 1
ATOM 1326 C C . THR A 1 167 ? -2.314 -15.778 -8.549 1.00 73.00 167 THR A C 1
ATOM 1328 O O . THR A 1 167 ? -1.496 -16.601 -8.950 1.00 73.00 167 THR A O 1
ATOM 1331 N N . GLY A 1 168 ? -3.231 -15.238 -9.361 1.00 72.00 168 GLY A N 1
ATOM 1332 C CA . GLY A 1 168 ? -3.371 -15.614 -10.775 1.00 72.00 168 GLY A CA 1
ATOM 1333 C C . GLY A 1 168 ? -2.096 -15.374 -11.600 1.00 72.00 168 GLY A C 1
ATOM 1334 O O . GLY A 1 168 ? -1.531 -16.336 -12.125 1.00 72.00 168 GLY A O 1
ATOM 1335 N N . PRO A 1 169 ? -1.593 -14.126 -11.686 1.00 74.56 169 PRO A N 1
ATOM 1336 C CA . PRO A 1 169 ? -0.343 -13.822 -12.384 1.00 74.56 169 PRO A CA 1
ATOM 1337 C C . PRO A 1 169 ? 0.869 -14.617 -11.878 1.00 74.56 169 PRO A C 1
ATOM 1339 O O . PRO A 1 169 ? 1.697 -15.036 -12.683 1.00 74.56 169 PRO A O 1
ATOM 1342 N N . LEU A 1 170 ? 0.969 -14.870 -10.567 1.00 75.62 170 LEU A N 1
ATOM 1343 C CA . LEU A 1 170 ? 2.057 -15.671 -9.994 1.00 75.62 170 LEU A CA 1
ATOM 1344 C C . LEU A 1 170 ? 2.025 -17.127 -10.445 1.00 75.62 170 LEU A C 1
ATOM 1346 O O . LEU A 1 170 ? 3.056 -17.667 -10.843 1.00 75.62 170 LEU A O 1
ATOM 1350 N N . ILE A 1 171 ? 0.850 -17.757 -10.394 1.00 75.62 171 ILE A N 1
ATOM 1351 C CA . ILE A 1 171 ? 0.670 -19.132 -10.870 1.00 75.62 171 ILE A CA 1
ATOM 1352 C C . ILE A 1 171 ? 1.011 -19.202 -12.360 1.00 75.62 171 ILE A C 1
ATOM 1354 O O . ILE A 1 171 ? 1.738 -20.096 -12.787 1.00 75.62 171 ILE A O 1
ATOM 1358 N N . TYR A 1 172 ? 0.561 -18.220 -13.143 1.00 79.50 172 TYR A N 1
ATOM 1359 C CA . TYR A 1 172 ? 0.867 -18.155 -14.568 1.00 79.50 172 TYR A CA 1
ATOM 1360 C C . TYR A 1 172 ? 2.376 -18.062 -14.850 1.00 79.50 172 TYR A C 1
ATOM 1362 O O . TYR A 1 172 ? 2.870 -18.781 -15.719 1.00 79.50 172 TYR A O 1
ATOM 1370 N N . LEU A 1 173 ? 3.118 -17.239 -14.096 1.00 73.94 173 LEU A N 1
ATOM 1371 C CA . LEU A 1 173 ? 4.579 -17.112 -14.219 1.00 73.94 173 LEU A CA 1
ATOM 1372 C C . LEU A 1 173 ? 5.332 -18.379 -13.787 1.00 73.94 173 LEU A C 1
ATOM 1374 O O . LEU A 1 173 ? 6.366 -18.694 -14.370 1.00 73.94 173 LEU A O 1
ATOM 1378 N N . LEU A 1 174 ? 4.822 -19.116 -12.796 1.00 73.50 174 LEU A N 1
ATOM 1379 C CA . LEU A 1 174 ? 5.397 -20.398 -12.373 1.00 73.50 174 LEU A CA 1
ATOM 1380 C C . LEU A 1 174 ? 5.231 -21.489 -13.437 1.00 73.50 174 LEU A C 1
ATOM 1382 O O . LEU A 1 174 ? 6.133 -22.302 -13.621 1.00 73.50 174 LEU A O 1
ATOM 1386 N N . ILE A 1 175 ? 4.096 -21.493 -14.139 1.00 80.25 175 ILE A N 1
ATOM 1387 C CA . ILE A 1 175 ? 3.813 -22.453 -15.216 1.00 80.25 175 ILE A CA 1
ATOM 1388 C C . ILE A 1 175 ? 4.546 -22.060 -16.510 1.00 80.25 175 ILE A C 1
ATOM 1390 O O . ILE A 1 175 ? 4.937 -22.934 -17.281 1.00 80.25 175 ILE A O 1
ATOM 1394 N N . ASN A 1 176 ? 4.781 -20.761 -16.736 1.00 79.62 176 ASN A N 1
ATOM 1395 C CA . ASN A 1 176 ? 5.389 -20.226 -17.959 1.00 79.62 176 ASN A CA 1
ATOM 1396 C C . ASN A 1 176 ? 6.676 -19.421 -17.672 1.00 79.62 176 ASN A C 1
ATOM 1398 O O . ASN A 1 176 ? 6.724 -18.211 -17.923 1.00 79.62 176 ASN A O 1
ATOM 1402 N N . PRO A 1 177 ? 7.753 -20.067 -17.183 1.00 69.31 177 PRO A N 1
ATOM 1403 C CA . PRO A 1 177 ? 8.980 -19.381 -16.763 1.00 69.31 177 PRO A CA 1
ATOM 1404 C C . PRO A 1 177 ? 9.757 -18.730 -17.920 1.00 69.31 177 PRO A C 1
ATOM 1406 O O . PRO A 1 177 ? 10.692 -17.970 -17.686 1.00 69.31 177 PRO A O 1
ATOM 1409 N N . THR A 1 178 ? 9.393 -19.015 -19.171 1.00 74.06 178 THR A N 1
ATOM 1410 C CA . THR A 1 178 ? 10.030 -18.461 -20.374 1.00 74.06 178 THR A CA 1
ATOM 1411 C C . THR A 1 178 ? 9.584 -17.033 -20.700 1.00 74.06 178 THR A C 1
ATOM 1413 O O . THR A 1 178 ? 10.245 -16.368 -21.493 1.00 74.06 178 THR A O 1
ATOM 1416 N N . ILE A 1 179 ? 8.492 -16.544 -20.098 1.00 74.75 179 ILE A N 1
ATOM 1417 C CA . ILE 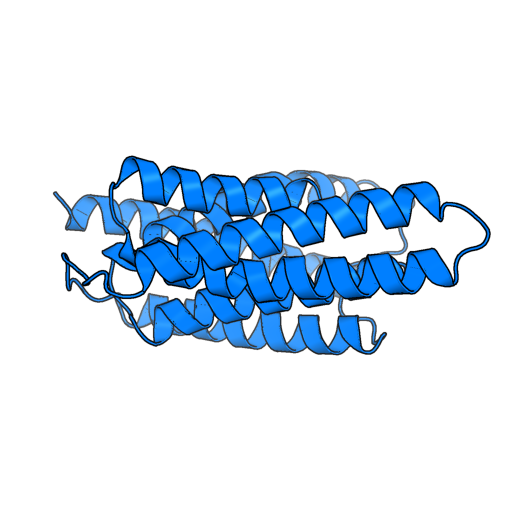A 1 179 ? 7.903 -15.231 -20.422 1.00 74.75 179 ILE A CA 1
ATOM 1418 C C . ILE A 1 179 ? 8.657 -14.087 -19.735 1.00 74.75 179 ILE A C 1
ATOM 1420 O O . ILE A 1 179 ? 8.830 -13.017 -20.315 1.00 74.75 179 ILE A O 1
ATOM 1424 N N . VAL A 1 180 ? 9.112 -14.298 -18.498 1.00 71.06 180 VAL A N 1
ATOM 1425 C CA . VAL A 1 180 ? 9.857 -13.301 -17.721 1.00 71.06 180 VAL A CA 1
ATOM 1426 C C . VAL A 1 180 ? 11.012 -14.008 -17.022 1.00 71.06 180 VAL A C 1
ATOM 1428 O O . VAL A 1 180 ? 10.783 -15.051 -16.422 1.00 71.06 180 VAL A O 1
ATOM 1431 N N . PRO A 1 181 ? 12.242 -13.467 -17.034 1.00 75.44 181 PRO A N 1
ATOM 1432 C CA . PRO A 1 181 ? 13.335 -14.043 -16.264 1.00 75.44 181 PRO A CA 1
ATOM 1433 C C . PRO A 1 181 ? 13.003 -14.007 -14.766 1.00 75.44 181 PRO A C 1
ATOM 1435 O O . PRO A 1 181 ? 12.909 -12.945 -14.137 1.00 75.44 181 PRO A O 1
ATOM 1438 N N . VAL A 1 182 ? 12.820 -15.201 -14.210 1.00 81.75 182 VAL A N 1
ATOM 1439 C CA . VAL A 1 182 ? 12.404 -15.434 -12.830 1.00 81.75 182 VAL A CA 1
ATOM 1440 C C . VAL A 1 182 ? 13.583 -15.907 -11.986 1.00 81.75 182 VAL A C 1
ATOM 1442 O O . VAL A 1 182 ? 14.377 -16.741 -12.417 1.00 81.75 182 VAL A O 1
ATOM 1445 N N . ILE A 1 183 ? 13.663 -15.434 -10.740 1.00 82.44 183 ILE A N 1
ATOM 1446 C CA . ILE A 1 183 ? 14.550 -16.021 -9.731 1.00 82.44 183 ILE A CA 1
ATOM 1447 C C . ILE A 1 183 ? 13.696 -16.945 -8.864 1.00 82.44 183 ILE A C 1
ATOM 1449 O O . ILE A 1 183 ? 12.960 -16.483 -7.992 1.00 82.44 183 ILE A O 1
ATOM 1453 N N . TYR A 1 184 ? 13.779 -18.255 -9.113 1.00 81.31 184 TYR A N 1
ATOM 1454 C CA . TYR A 1 184 ? 12.850 -19.244 -8.551 1.00 81.31 184 TYR A CA 1
ATOM 1455 C C . TYR A 1 184 ? 12.721 -19.160 -7.022 1.00 81.31 184 TYR A C 1
ATOM 1457 O O . TYR A 1 184 ? 11.613 -19.131 -6.491 1.00 81.31 184 TYR A O 1
ATOM 1465 N N . SER A 1 185 ? 13.843 -19.015 -6.309 1.00 84.44 185 SER A N 1
ATOM 1466 C CA . SER A 1 185 ? 13.851 -18.870 -4.846 1.00 84.44 185 SER A CA 1
ATOM 1467 C C . SER A 1 185 ? 13.055 -17.656 -4.357 1.00 84.44 185 SER A C 1
ATOM 1469 O O . SER A 1 185 ? 12.356 -17.745 -3.348 1.00 84.44 185 SER A O 1
ATOM 1471 N N . ARG A 1 186 ? 13.101 -16.533 -5.085 1.00 87.00 186 ARG A N 1
ATOM 1472 C CA . ARG A 1 186 ? 12.346 -15.325 -4.738 1.00 87.00 186 ARG A CA 1
ATOM 1473 C C . ARG A 1 186 ? 10.863 -15.460 -5.062 1.00 87.00 186 ARG A C 1
ATOM 1475 O O . ARG A 1 186 ? 10.056 -14.939 -4.302 1.00 87.00 186 ARG A O 1
ATOM 1482 N N . VAL A 1 187 ? 10.489 -16.172 -6.128 1.00 83.69 187 VAL A N 1
ATOM 1483 C CA . VAL A 1 187 ? 9.069 -16.468 -6.398 1.00 83.69 187 VAL A CA 1
ATOM 1484 C C . VAL A 1 187 ? 8.481 -17.367 -5.336 1.00 83.69 187 VAL A C 1
ATOM 1486 O O . VAL A 1 187 ? 7.399 -17.064 -4.847 1.00 83.69 187 VAL A O 1
ATOM 1489 N N . VAL A 1 188 ? 9.187 -18.424 -4.934 1.00 84.56 188 VAL A N 1
ATOM 1490 C CA . VAL A 1 188 ? 8.714 -19.296 -3.853 1.00 84.56 188 VAL A CA 1
ATOM 1491 C C . VAL A 1 188 ? 8.540 -18.490 -2.564 1.00 84.56 188 VAL A C 1
ATOM 1493 O O . VAL A 1 188 ? 7.473 -18.542 -1.958 1.00 84.56 188 VAL A O 1
ATOM 1496 N N . ALA A 1 189 ? 9.529 -17.675 -2.183 1.00 86.69 189 ALA A N 1
ATOM 1497 C CA . ALA A 1 189 ? 9.425 -16.810 -1.006 1.00 86.69 189 ALA A CA 1
ATOM 1498 C C . ALA A 1 189 ? 8.257 -15.810 -1.105 1.00 86.69 189 ALA A C 1
ATOM 1500 O O . ALA A 1 189 ? 7.504 -15.641 -0.147 1.00 86.69 189 ALA A O 1
ATOM 1501 N N . TYR A 1 190 ? 8.074 -15.177 -2.267 1.00 85.88 190 TYR A N 1
ATOM 1502 C CA . TYR A 1 190 ? 6.985 -14.230 -2.503 1.00 85.88 190 TYR A CA 1
ATOM 1503 C C . TYR A 1 190 ? 5.613 -14.911 -2.459 1.00 85.88 190 TYR A C 1
ATOM 1505 O O . TYR A 1 190 ? 4.705 -14.402 -1.809 1.00 85.88 190 TYR A O 1
ATOM 1513 N N . LEU A 1 191 ? 5.466 -16.090 -3.069 1.00 84.56 191 LEU A N 1
ATOM 1514 C CA . LEU A 1 191 ? 4.235 -16.876 -3.022 1.00 84.56 191 LEU A CA 1
ATOM 1515 C C . LEU A 1 191 ? 3.895 -17.284 -1.585 1.00 84.56 191 LEU A C 1
ATOM 1517 O O . LEU A 1 191 ? 2.756 -17.107 -1.160 1.00 84.56 191 LEU A O 1
ATOM 1521 N N . LEU A 1 192 ? 4.875 -17.779 -0.824 1.00 88.25 192 LEU A N 1
ATOM 1522 C CA . LEU A 1 192 ? 4.685 -18.130 0.585 1.00 88.25 192 LEU A CA 1
ATOM 1523 C C . LEU A 1 192 ? 4.245 -16.916 1.409 1.00 88.25 192 LEU A C 1
ATOM 1525 O O . LEU A 1 192 ? 3.325 -17.036 2.215 1.00 88.25 192 LEU A O 1
ATOM 1529 N N . LEU A 1 193 ? 4.841 -15.744 1.180 1.00 87.69 193 LEU A N 1
ATOM 1530 C CA . LEU A 1 193 ? 4.464 -14.510 1.869 1.00 87.69 193 LEU A CA 1
ATOM 1531 C C . LEU A 1 193 ? 3.051 -14.036 1.491 1.00 87.69 193 LEU A C 1
ATOM 1533 O O . LEU A 1 193 ? 2.276 -13.649 2.369 1.00 87.69 193 LEU A O 1
ATOM 1537 N N . VAL A 1 194 ? 2.692 -14.083 0.206 1.00 86.38 194 VAL A N 1
ATOM 1538 C CA . VAL A 1 194 ? 1.347 -13.722 -0.272 1.00 86.38 194 VAL A CA 1
ATOM 1539 C C . VAL A 1 194 ? 0.306 -14.675 0.311 1.00 86.38 194 VAL A C 1
ATOM 1541 O O . VAL A 1 194 ? -0.700 -14.219 0.846 1.00 86.38 194 VAL A O 1
ATOM 1544 N N . LEU A 1 195 ? 0.559 -15.986 0.296 1.00 87.94 195 LEU A N 1
ATOM 1545 C CA . LEU A 1 195 ? -0.341 -16.974 0.897 1.00 87.94 195 LEU A CA 1
ATOM 1546 C C . LEU A 1 195 ? -0.448 -16.792 2.412 1.00 87.94 195 LEU A C 1
ATOM 1548 O O . LEU A 1 195 ? -1.549 -16.816 2.953 1.00 87.94 195 LEU A O 1
ATOM 1552 N N . PHE A 1 196 ? 0.671 -16.560 3.098 1.00 90.12 196 PHE A N 1
ATOM 1553 C CA . PHE A 1 196 ? 0.684 -16.320 4.537 1.00 90.12 196 PHE A CA 1
ATOM 1554 C C . PHE A 1 196 ? -0.133 -15.084 4.920 1.00 90.12 196 PHE A C 1
ATOM 1556 O O . PHE A 1 196 ? -0.960 -15.148 5.832 1.00 90.12 196 PHE A O 1
ATOM 1563 N N . THR A 1 197 ? 0.065 -13.966 4.218 1.00 88.06 197 THR A N 1
ATOM 1564 C CA . THR A 1 197 ? -0.667 -12.720 4.487 1.00 88.06 197 THR A CA 1
ATOM 1565 C C . THR A 1 197 ? -2.143 -12.842 4.114 1.00 88.06 197 THR A C 1
ATOM 1567 O O . THR A 1 197 ? -2.990 -12.416 4.897 1.00 88.06 197 THR A O 1
ATOM 1570 N N . PHE A 1 198 ? -2.472 -13.504 3.001 1.00 88.56 198 PHE A N 1
ATOM 1571 C CA . PHE A 1 198 ? -3.848 -13.787 2.588 1.00 88.56 198 PHE A CA 1
ATOM 1572 C C . PHE A 1 198 ? -4.592 -14.683 3.588 1.00 88.56 198 PHE A C 1
ATOM 1574 O O . PHE A 1 198 ? -5.667 -14.319 4.065 1.00 88.56 198 PHE A O 1
ATOM 1581 N N . LEU A 1 199 ? -4.012 -15.826 3.970 1.00 90.25 199 LEU A N 1
ATOM 1582 C CA . LEU A 1 199 ? -4.617 -16.747 4.937 1.00 90.25 199 LEU A CA 1
ATOM 1583 C C . LEU A 1 199 ? -4.747 -16.105 6.318 1.00 90.25 199 LEU A C 1
ATOM 1585 O O . LEU A 1 199 ? -5.785 -16.246 6.963 1.00 90.25 199 LEU A O 1
ATOM 1589 N N . SER A 1 200 ? -3.735 -15.351 6.753 1.00 89.44 200 SER A N 1
ATOM 1590 C CA . SER A 1 200 ? -3.826 -14.568 7.988 1.00 89.44 200 SER A CA 1
ATOM 1591 C C . SER A 1 200 ? -4.980 -13.572 7.906 1.00 89.44 200 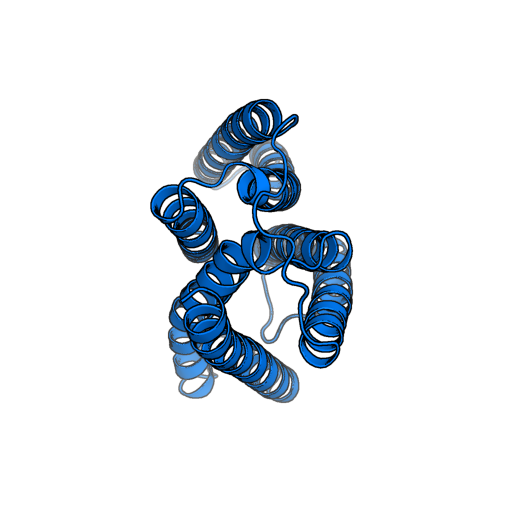SER A C 1
ATOM 1593 O O . SER A 1 200 ? -5.792 -13.508 8.828 1.00 89.44 200 SER A O 1
ATOM 1595 N N . ALA A 1 201 ? -5.105 -12.842 6.794 1.00 89.25 201 ALA A N 1
ATOM 1596 C CA . ALA A 1 201 ? -6.184 -11.883 6.608 1.00 89.25 201 ALA A CA 1
ATOM 1597 C C . ALA A 1 201 ? -7.564 -12.553 6.676 1.00 89.25 201 ALA A C 1
ATOM 1599 O O . ALA A 1 201 ? -8.437 -12.050 7.379 1.00 89.25 201 ALA A O 1
ATOM 1600 N N . LEU A 1 202 ? -7.743 -13.717 6.042 1.00 90.06 202 LEU A N 1
ATOM 1601 C CA . LEU A 1 202 ? -8.983 -14.495 6.124 1.00 90.06 202 LEU A CA 1
ATOM 1602 C C . LEU A 1 202 ? -9.284 -14.964 7.552 1.00 90.06 202 LEU A C 1
ATOM 1604 O O . LEU A 1 202 ? -10.388 -14.752 8.052 1.00 90.06 202 LEU A O 1
ATOM 1608 N N . VAL A 1 203 ? -8.305 -15.559 8.240 1.00 91.69 203 VAL A N 1
ATOM 1609 C CA . VAL A 1 203 ? -8.477 -16.050 9.617 1.00 91.69 203 VAL A CA 1
ATOM 1610 C C . VAL A 1 203 ? -8.866 -14.912 10.560 1.00 91.69 203 VAL A C 1
ATOM 1612 O O . VAL A 1 203 ? -9.777 -15.069 11.378 1.00 91.69 203 VAL A O 1
ATOM 1615 N N . TYR A 1 204 ? -8.199 -13.761 10.461 1.00 90.31 204 TYR A N 1
ATOM 1616 C CA . TYR A 1 204 ? -8.508 -12.613 11.310 1.00 90.31 204 TYR A CA 1
ATOM 1617 C C . TYR A 1 204 ? -9.775 -11.877 10.881 1.00 90.31 204 TYR A C 1
ATOM 1619 O O . TYR A 1 204 ? -10.452 -11.360 11.762 1.00 90.31 204 TYR A O 1
ATOM 1627 N N . ALA A 1 205 ? -10.156 -11.892 9.603 1.00 86.94 205 ALA A N 1
ATOM 1628 C CA . ALA A 1 205 ? -11.458 -11.392 9.168 1.00 86.94 205 ALA A CA 1
ATOM 1629 C C . ALA A 1 205 ? -12.590 -12.221 9.791 1.00 86.94 205 ALA A C 1
ATOM 1631 O O . ALA A 1 205 ? -13.488 -11.667 10.418 1.00 86.94 205 ALA A O 1
ATOM 1632 N N . VAL A 1 206 ? -12.500 -13.552 9.733 1.00 87.12 206 VAL A N 1
ATOM 1633 C CA . VAL A 1 206 ? -13.490 -14.439 10.365 1.00 87.12 206 VAL A CA 1
ATOM 1634 C C . VAL A 1 206 ? -13.526 -14.220 11.882 1.00 87.12 206 VAL A C 1
ATOM 1636 O O . VAL A 1 206 ? -14.590 -13.993 12.453 1.00 87.12 206 VAL A O 1
ATOM 1639 N N . ARG A 1 207 ? -12.367 -14.216 12.555 1.00 84.19 207 ARG A N 1
ATOM 1640 C CA . ARG A 1 207 ? -12.291 -13.991 14.013 1.00 84.19 207 ARG A CA 1
ATOM 1641 C C . ARG A 1 207 ? -12.765 -12.602 14.439 1.00 84.19 207 ARG A C 1
ATOM 1643 O O . ARG A 1 207 ? -13.331 -12.472 15.520 1.00 84.19 207 ARG A O 1
ATOM 1650 N N . GLY A 1 208 ? -12.491 -11.578 13.637 1.00 79.00 208 GLY A N 1
ATOM 1651 C CA . GLY A 1 208 ? -12.927 -10.208 13.887 1.00 79.00 208 GLY A CA 1
ATOM 1652 C C . GLY A 1 208 ? -14.443 -10.087 13.826 1.00 79.00 208 GLY A C 1
ATOM 1653 O O . GLY A 1 208 ? -15.028 -9.426 14.678 1.00 79.00 208 GLY A O 1
ATOM 1654 N N . PHE A 1 209 ? -15.075 -10.787 12.881 1.00 73.94 209 PHE A N 1
ATOM 1655 C CA . PHE A 1 209 ? -16.524 -10.777 12.699 1.00 73.94 209 PHE A CA 1
ATOM 1656 C C . PHE A 1 209 ? -17.236 -11.351 13.931 1.00 73.94 209 PHE A C 1
ATOM 1658 O O . PHE A 1 209 ? -18.121 -10.711 14.490 1.00 73.94 209 PHE A O 1
ATOM 1665 N N . TYR A 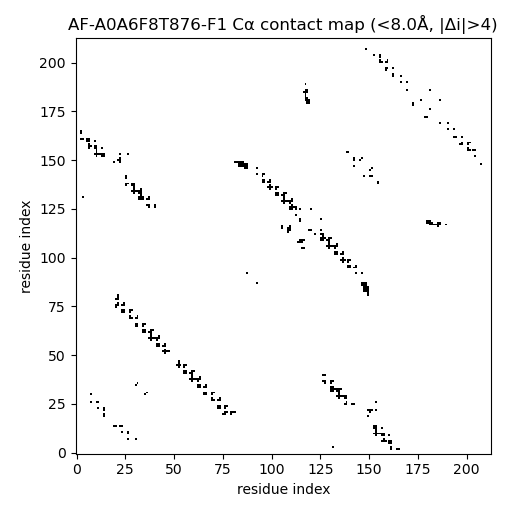1 210 ? -16.753 -12.488 14.444 1.00 68.25 210 TYR A N 1
ATOM 1666 C CA . TYR A 1 210 ? -17.283 -13.109 15.665 1.00 68.25 210 TYR A CA 1
ATOM 1667 C C . TYR A 1 210 ? -17.095 -12.282 16.944 1.00 68.25 210 TYR A C 1
ATOM 1669 O O . TYR A 1 210 ? -17.769 -12.550 17.928 1.00 68.25 210 TYR A O 1
ATOM 1677 N N . LYS A 1 211 ? -16.166 -11.320 16.971 1.00 66.12 211 LYS A N 1
ATOM 1678 C CA . LYS A 1 211 ? -15.929 -10.456 18.143 1.00 66.12 211 LYS A CA 1
ATOM 1679 C C . LYS A 1 211 ? -16.723 -9.149 18.113 1.00 66.12 211 LYS A C 1
ATOM 1681 O O . LYS A 1 211 ? -16.631 -8.383 19.069 1.00 66.12 211 LYS A O 1
ATOM 1686 N N . GLN A 1 212 ? -17.397 -8.850 17.003 1.00 61.00 212 GLN A N 1
ATOM 1687 C CA . GLN A 1 212 ? -18.218 -7.646 16.844 1.00 61.00 212 GLN A CA 1
ATOM 1688 C C . GLN A 1 212 ? -19.726 -7.920 16.948 1.00 61.00 212 GLN A C 1
ATOM 1690 O O . GLN A 1 212 ? -20.476 -6.960 17.118 1.00 61.00 212 GLN A O 1
ATOM 1695 N N . MET A 1 213 ? -20.145 -9.190 16.852 1.00 51.22 213 MET A N 1
ATOM 1696 C CA . MET A 1 213 ? -21.459 -9.675 17.301 1.00 51.22 213 MET A CA 1
ATOM 1697 C C . MET A 1 213 ? -21.464 -9.861 18.816 1.00 51.22 213 MET A C 1
ATOM 1699 O O . MET A 1 213 ? -22.511 -9.556 19.423 1.00 51.22 213 MET A O 1
#